Protein AF-0000000074475447 (afdb_homodimer)

Solvent-accessible surface area (backbone atoms only — not comparable to full-atom values): 15808 Å² total; per-residue (Å²): 130,75,86,68,72,82,69,72,87,45,69,67,51,41,54,72,65,36,56,71,69,33,35,41,22,28,74,65,66,47,76,70,66,70,60,67,39,76,49,39,77,58,80,62,66,28,37,32,20,32,57,87,70,44,45,67,33,37,45,43,86,34,48,52,89,74,83,46,32,41,26,24,24,40,51,63,36,88,82,27,62,37,76,44,86,33,59,65,94,63,35,88,44,38,34,28,22,35,55,82,77,58,31,34,36,39,36,51,42,85,77,29,51,83,92,68,28,23,28,37,39,29,38,38,68,38,41,38,81,36,52,65,91,54,71,81,70,80,78,78,126,128,78,82,71,70,82,68,72,86,45,70,67,51,41,53,72,66,37,56,71,68,34,34,40,22,28,75,64,66,47,76,69,66,70,61,67,38,73,50,40,79,58,80,63,66,28,38,30,20,32,57,87,70,44,45,67,33,37,44,45,87,36,47,52,87,74,81,45,32,41,26,24,24,39,50,62,37,89,81,28,63,38,76,44,84,33,60,64,93,63,34,87,43,39,33,28,20,36,54,83,79,59,30,34,36,38,37,50,42,84,78,29,51,83,93,67,28,23,28,38,39,29,39,40,68,37,43,39,79,36,53,65,93,54,74,81,72,80,78,76,125

Nearest PDB structures (foldseek):
  3e0o-assembly2_A  TM=9.530E-01  e=1.078E-14  Bacillus subtilis
  7e43-assembly1_B  TM=9.280E-01  e=9.568E-15  Helicobacter pylori 26695
  3hch-assembly2_B  TM=9.466E-01  e=2.961E-14  Neisseria meningitidis serogroup A
  7e43-assembly2_A  TM=9.173E-01  e=1.953E-14  Helicobacter pylori 26695
  2kzn-assembly1_A  TM=7.208E-01  e=1.151E-10  Bacillus subtilis

Radius of gyration: 22.68 Å; Cα contacts (8 Å, |Δi|>4): 616; chains: 2; bounding box: 36×67×45 Å

InterPro domains:
  IPR002579 Peptide methionine sulphoxide reductase MrsB domain [PF01641] (18-131)
  IPR002579 Peptide methionine sulphoxide reductase MrsB domain [PS51790] (11-132)
  IPR002579 Peptide methionine sulphoxide reductase MrsB domain [TIGR00357] (10-133)
  IPR011057 Mss4-like superfamily [SSF51316] (9-134)
  IPR028427 Peptide methionine sulfoxide reductase MsrB [PTHR10173] (10-134)

Sequence (282 aa):
MEPATDLPRTDDEWQKLLKPEQFRVLRQHGTERAGTSPLDKNYQPGSYYCAGCSTLLFSSDTKFNSGSGWPSFYAPVPGAVGSTQDNSYGMRRVEVHCNTCGGHLGHVFPDGPRPTGERYCINGVALIFVPQGEPAPVITQMEPATDLPRTDDEWQKLLKPEQFRVLRQHGTERAGTSPLDKNYQPGSYYCAGCSTLLFSSDTKFNSGSGWPSFYAPVPGAVGSTQDNSYGMRRVEVHCNTCGGHLGHVFPDGPRPTGERYCINGVALIFVPQGEPAPVITQ

Structure (mmCIF, N/CA/C/O backbone):
data_AF-0000000074475447-model_v1
#
loop_
_entity.id
_entity.type
_entity.pdbx_description
1 polymer 'peptide-methionine (R)-S-oxide reductase'
#
loop_
_atom_site.group_PDB
_atom_site.id
_atom_site.type_symbol
_atom_site.label_atom_id
_atom_site.label_alt_id
_atom_site.label_comp_id
_atom_site.label_asym_id
_atom_site.label_entity_id
_atom_site.label_seq_id
_atom_site.pdbx_PDB_ins_code
_atom_site.Cartn_x
_atom_site.Cartn_y
_atom_site.Cartn_z
_atom_site.occupancy
_atom_site.B_iso_or_equiv
_atom_site.auth_seq_id
_atom_site.auth_comp_id
_atom_site.auth_asym_id
_atom_site.auth_atom_id
_atom_site.pdbx_PDB_model_num
ATOM 1 N N . MET A 1 1 ? 11.836 -34.344 -8.219 1 28.98 1 MET A N 1
ATOM 2 C CA . MET A 1 1 ? 11.867 -33.562 -9.438 1 28.98 1 MET A CA 1
ATOM 3 C C . MET A 1 1 ? 13.055 -32.594 -9.438 1 28.98 1 MET A C 1
ATOM 5 O O . MET A 1 1 ? 13.328 -31.938 -8.43 1 28.98 1 MET A O 1
ATOM 9 N N . GLU A 1 2 ? 14.148 -32.844 -10.109 1 37.66 2 GLU A N 1
ATOM 10 C CA . GLU A 1 2 ? 15.453 -32.188 -10.117 1 37.66 2 GLU A CA 1
ATOM 11 C C . GLU A 1 2 ? 15.312 -30.672 -10.219 1 37.66 2 GLU A C 1
ATOM 13 O O . GLU A 1 2 ? 14.555 -30.172 -11.047 1 37.66 2 GLU A O 1
ATOM 18 N N . PRO A 1 3 ? 15.156 -29.953 -9.25 1 43.84 3 PRO A N 1
ATOM 19 C CA . PRO A 1 3 ? 15.07 -28.5 -9.383 1 43.84 3 PRO A CA 1
ATOM 20 C C . PRO A 1 3 ? 15.992 -27.953 -10.477 1 43.84 3 PRO A C 1
ATOM 22 O O . PRO A 1 3 ? 17.188 -27.719 -10.227 1 43.84 3 PRO A O 1
ATOM 25 N N . ALA A 1 4 ? 16.016 -28.656 -11.664 1 46.16 4 ALA A N 1
ATOM 26 C CA . ALA A 1 4 ? 17.25 -28.766 -12.438 1 46.16 4 A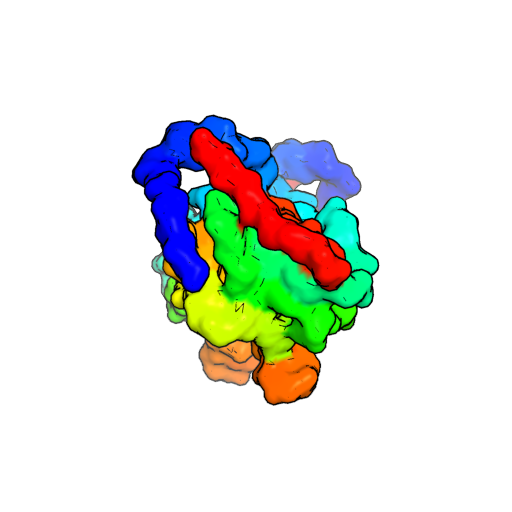LA A CA 1
ATOM 27 C C . ALA A 1 4 ? 17.859 -27.406 -12.727 1 46.16 4 ALA A C 1
ATOM 29 O O . ALA A 1 4 ? 19.031 -27.297 -13.109 1 46.16 4 ALA A O 1
ATOM 30 N N . THR A 1 5 ? 17.016 -26.438 -13.328 1 58.72 5 THR A N 1
ATOM 31 C CA . THR A 1 5 ? 17.562 -25.469 -14.266 1 58.72 5 THR A CA 1
ATOM 32 C C . THR A 1 5 ? 18.312 -24.359 -13.531 1 58.72 5 THR A C 1
ATOM 34 O O . THR A 1 5 ? 17.922 -23.969 -12.438 1 58.72 5 THR A O 1
ATOM 37 N N . ASP A 1 6 ? 19.578 -24.219 -13.906 1 81.56 6 ASP A N 1
ATOM 38 C CA . ASP A 1 6 ? 20.453 -23.109 -13.5 1 81.56 6 ASP A CA 1
ATOM 39 C C . ASP A 1 6 ? 19.719 -21.781 -13.578 1 81.56 6 ASP A C 1
ATOM 41 O O . ASP A 1 6 ? 19.297 -21.359 -14.656 1 81.56 6 ASP A O 1
ATOM 45 N N . LEU A 1 7 ? 19.328 -21.281 -12.453 1 90.31 7 LEU A N 1
ATOM 46 C CA . LEU A 1 7 ? 18.641 -20 -12.375 1 90.31 7 LEU A CA 1
ATOM 47 C C . LEU A 1 7 ? 19.562 -18.875 -12.844 1 90.31 7 LEU A C 1
ATOM 49 O O . LEU A 1 7 ? 20.781 -18.922 -12.617 1 90.31 7 LEU A O 1
ATOM 53 N N . PRO A 1 8 ? 18.938 -17.938 -13.648 1 92.62 8 PRO A N 1
ATOM 54 C CA . PRO A 1 8 ? 19.75 -16.75 -13.953 1 92.62 8 PRO A CA 1
ATOM 55 C C . PRO A 1 8 ? 20.422 -16.156 -12.719 1 92.62 8 PRO A C 1
ATOM 57 O O . PRO A 1 8 ? 19.891 -16.281 -11.609 1 92.62 8 PRO A O 1
ATOM 60 N N . ARG A 1 9 ? 21.516 -15.555 -13.07 1 90.12 9 ARG A N 1
ATOM 61 C CA . ARG A 1 9 ? 22.281 -15.055 -11.938 1 90.12 9 ARG A CA 1
ATOM 62 C C . ARG A 1 9 ? 22.234 -13.531 -11.883 1 90.12 9 ARG A C 1
ATOM 64 O O . ARG A 1 9 ? 22.531 -12.93 -10.852 1 90.12 9 ARG A O 1
ATOM 71 N N . THR A 1 10 ? 21.906 -12.945 -13.023 1 94.62 10 THR A N 1
ATOM 72 C CA . THR A 1 10 ? 21.922 -11.492 -13.094 1 94.62 10 THR A CA 1
ATOM 73 C C . THR A 1 10 ? 20.578 -10.961 -13.562 1 94.62 10 THR A C 1
ATOM 75 O O . THR A 1 10 ? 19.797 -11.688 -14.18 1 94.62 10 THR A O 1
ATOM 78 N N . ASP A 1 11 ? 20.359 -9.688 -13.242 1 95.12 11 ASP A N 1
ATOM 79 C CA . ASP A 1 11 ? 19.141 -9.055 -13.711 1 95.12 11 ASP A CA 1
ATOM 80 C C . ASP A 1 11 ? 19.078 -9.039 -15.234 1 95.12 11 ASP A C 1
ATOM 82 O O . ASP A 1 11 ? 17.984 -9.172 -15.82 1 95.12 11 ASP A O 1
ATOM 86 N N . ASP A 1 12 ? 20.172 -8.867 -15.805 1 95.44 12 ASP A N 1
ATOM 87 C CA . ASP A 1 12 ? 20.219 -8.891 -17.266 1 95.44 12 ASP A CA 1
ATOM 88 C C . ASP A 1 12 ? 19.734 -10.234 -17.797 1 95.44 12 ASP A C 1
ATOM 90 O O . ASP A 1 12 ? 18.984 -10.289 -18.781 1 95.44 12 ASP A O 1
ATOM 94 N N . GLU A 1 13 ? 20.172 -11.289 -17.234 1 95.56 13 GLU A N 1
ATOM 95 C CA . GLU A 1 13 ? 19.734 -12.617 -17.641 1 95.56 13 GLU A CA 1
ATOM 96 C C . GLU A 1 13 ? 18.234 -12.805 -17.422 1 95.56 13 GLU A C 1
ATOM 98 O O . GLU A 1 13 ? 17.531 -13.359 -18.281 1 95.56 13 GLU A O 1
ATOM 103 N N . TRP A 1 14 ? 17.766 -12.25 -16.328 1 96.75 14 TRP A N 1
ATOM 104 C CA . TRP A 1 14 ? 16.344 -12.328 -16.031 1 96.75 14 TRP A CA 1
ATOM 105 C C . TRP A 1 14 ? 15.531 -11.531 -17.062 1 96.75 14 TRP A C 1
ATOM 107 O O . TRP A 1 14 ? 14.469 -11.969 -17.5 1 96.75 14 TRP A O 1
ATOM 117 N N . GLN A 1 15 ? 16.031 -10.414 -17.406 1 96.12 15 GLN A N 1
ATOM 118 C CA . GLN A 1 15 ? 15.344 -9.555 -18.359 1 96.12 15 GLN A CA 1
ATOM 119 C C . GLN A 1 15 ? 15.227 -10.234 -19.719 1 96.12 15 GLN A C 1
ATOM 121 O O . GLN A 1 15 ? 14.25 -10.008 -20.453 1 96.12 15 GLN A O 1
ATOM 126 N N . LYS A 1 16 ? 16.25 -11.086 -20.062 1 94.19 16 LYS A N 1
ATOM 127 C CA . LYS A 1 16 ? 16.234 -11.805 -21.328 1 94.19 16 LYS A CA 1
ATOM 128 C C . LYS A 1 16 ? 15.234 -12.961 -21.281 1 94.19 16 LYS A C 1
ATOM 130 O O . LYS A 1 16 ? 14.641 -13.32 -22.312 1 94.19 16 LYS A O 1
ATOM 135 N N . LEU A 1 17 ? 15.031 -13.438 -20.156 1 94 17 LEU A N 1
ATOM 136 C CA . LEU A 1 17 ? 14.211 -14.633 -19.984 1 94 17 LEU A CA 1
ATOM 137 C C . LEU A 1 17 ? 12.742 -14.266 -19.812 1 94 17 LEU A C 1
ATOM 139 O O . LEU A 1 17 ? 11.867 -14.93 -20.375 1 94 17 LEU A O 1
ATOM 143 N N . LEU A 1 18 ? 12.453 -13.18 -19.156 1 96.88 18 LEU A N 1
ATOM 144 C CA . LEU A 1 18 ? 11.094 -12.836 -18.734 1 96.88 18 LEU A CA 1
ATOM 145 C C . LEU A 1 18 ? 10.492 -11.797 -19.656 1 96.88 18 LEU A C 1
ATOM 147 O O . LEU A 1 18 ? 11.203 -10.961 -20.219 1 96.88 18 LEU A O 1
ATOM 151 N N . LYS A 1 19 ? 9.164 -11.867 -19.828 1 96.19 19 LYS A N 1
ATOM 152 C CA . LYS A 1 19 ? 8.477 -10.727 -20.422 1 96.19 19 LYS A CA 1
ATOM 153 C C . LYS A 1 19 ? 8.648 -9.469 -19.578 1 96.19 19 LYS A C 1
ATOM 155 O O . LYS A 1 19 ? 8.875 -9.562 -18.359 1 96.19 19 LYS A O 1
ATOM 160 N N . PRO A 1 20 ? 8.484 -8.273 -20.109 1 97.25 20 PRO A N 1
ATOM 161 C CA . PRO A 1 20 ? 8.719 -7.031 -19.359 1 97.25 20 PRO A CA 1
ATOM 162 C C . PRO A 1 20 ? 7.875 -6.934 -18.094 1 97.25 20 PRO A C 1
ATOM 164 O O . PRO A 1 20 ? 8.391 -6.586 -17.031 1 97.25 20 PRO A O 1
ATOM 167 N N . GLU A 1 21 ? 6.621 -7.277 -18.141 1 97.56 21 GLU A N 1
ATOM 168 C CA . GLU A 1 21 ? 5.758 -7.184 -16.969 1 97.56 21 GLU A CA 1
ATOM 169 C C . GLU A 1 21 ? 6.121 -8.234 -15.922 1 97.56 21 GLU A C 1
ATOM 171 O O . GLU A 1 21 ? 6.035 -7.984 -14.719 1 97.56 21 GLU A O 1
ATOM 176 N N . GLN A 1 22 ? 6.508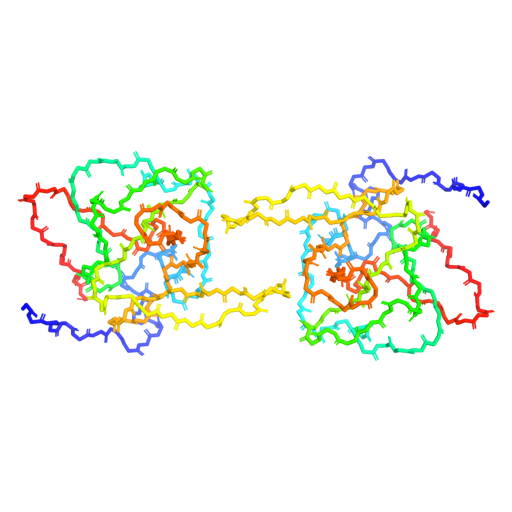 -9.328 -16.406 1 98.06 22 GLN A N 1
ATOM 177 C CA . GLN A 1 22 ? 6.988 -10.359 -15.492 1 98.06 22 GLN A CA 1
ATOM 178 C C . GLN A 1 22 ? 8.242 -9.891 -14.758 1 98.06 22 GLN A C 1
ATOM 180 O O . GLN A 1 22 ? 8.359 -10.086 -13.547 1 98.06 22 GLN A O 1
ATOM 185 N N . PHE A 1 23 ? 9.164 -9.305 -15.547 1 98.5 23 PHE A N 1
ATOM 186 C CA . PHE A 1 23 ? 10.391 -8.812 -14.938 1 98.5 23 PHE A CA 1
ATOM 187 C C . PHE A 1 23 ? 10.078 -7.746 -13.891 1 98.5 23 PHE A C 1
ATOM 189 O O . PHE A 1 23 ? 10.617 -7.785 -12.781 1 98.5 23 PHE A O 1
ATOM 196 N N . ARG A 1 24 ? 9.195 -6.844 -14.172 1 98.38 24 ARG A N 1
ATOM 197 C CA . ARG A 1 24 ? 8.805 -5.785 -13.25 1 98.38 24 ARG A CA 1
ATOM 198 C C . ARG A 1 24 ? 8.25 -6.363 -11.953 1 98.38 24 ARG A C 1
ATOM 200 O O . ARG A 1 24 ? 8.578 -5.891 -10.859 1 98.38 24 ARG A O 1
ATOM 207 N N . VAL A 1 25 ? 7.477 -7.375 -12.047 1 98.44 25 VAL A N 1
ATOM 208 C CA . VAL A 1 25 ? 6.832 -7.945 -10.867 1 98.44 25 VAL A CA 1
ATOM 209 C C . VAL A 1 25 ? 7.805 -8.875 -10.141 1 98.44 25 VAL A C 1
ATOM 211 O O . VAL A 1 25 ? 8.133 -8.648 -8.977 1 98.44 25 VAL A O 1
ATOM 214 N N . LEU A 1 26 ? 8.383 -9.828 -10.797 1 98.62 26 LEU A N 1
ATOM 215 C CA . LEU A 1 26 ? 9.148 -10.898 -10.172 1 98.62 26 LEU A CA 1
ATOM 216 C C . LEU A 1 26 ? 10.477 -10.367 -9.641 1 98.62 26 LEU A C 1
ATOM 218 O O . LEU A 1 26 ? 10.969 -10.836 -8.609 1 98.62 26 LEU A O 1
ATOM 222 N N . ARG A 1 27 ? 11.062 -9.367 -10.344 1 98.38 27 ARG A N 1
ATOM 223 C CA . ARG A 1 27 ? 12.438 -9.008 -10.016 1 98.38 27 ARG A CA 1
ATOM 224 C C . ARG A 1 27 ? 12.508 -7.598 -9.438 1 98.38 27 ARG A C 1
ATOM 226 O O . ARG A 1 27 ? 13.484 -7.246 -8.766 1 98.38 27 ARG A O 1
ATOM 233 N N . GLN A 1 28 ? 11.438 -6.789 -9.695 1 97.5 28 GLN A N 1
ATOM 234 C CA . GLN A 1 28 ? 11.469 -5.414 -9.203 1 97.5 28 GLN A CA 1
ATOM 235 C C . GLN A 1 28 ? 10.344 -5.16 -8.203 1 97.5 28 GLN A C 1
ATOM 237 O O . GLN A 1 28 ? 10.031 -4.012 -7.891 1 97.5 28 GLN A O 1
ATOM 242 N N . HIS A 1 29 ? 9.68 -6.211 -7.793 1 97.12 29 HIS A N 1
ATOM 243 C CA . HIS A 1 29 ? 8.688 -6.184 -6.723 1 97.12 29 HIS A CA 1
ATOM 244 C C . HIS A 1 29 ? 7.48 -5.332 -7.109 1 97.12 29 HIS A C 1
ATOM 246 O O . HIS A 1 29 ? 6.914 -4.629 -6.27 1 97.12 29 HIS A O 1
ATOM 252 N N . GLY A 1 30 ? 7.148 -5.371 -8.359 1 96.31 30 GLY A N 1
ATOM 253 C CA . GLY A 1 30 ? 5.988 -4.641 -8.844 1 96.31 30 GLY A CA 1
ATOM 254 C C . GLY A 1 30 ? 4.672 -5.309 -8.492 1 96.31 30 GLY A C 1
ATOM 255 O O . GLY A 1 30 ? 4.656 -6.445 -8.008 1 96.31 30 GLY A O 1
ATOM 256 N N . THR A 1 31 ? 3.625 -4.594 -8.656 1 96.44 31 THR A N 1
ATOM 257 C CA . THR A 1 31 ? 2.254 -5.074 -8.547 1 96.44 31 THR A CA 1
ATOM 258 C C . THR A 1 31 ? 1.477 -4.797 -9.828 1 96.44 31 THR A C 1
ATOM 260 O O . THR A 1 31 ? 1.407 -3.652 -10.281 1 96.44 31 THR A O 1
ATOM 263 N N . GLU A 1 32 ? 1.035 -5.902 -10.438 1 96.31 32 GLU A N 1
ATOM 264 C CA . GLU A 1 32 ? 0.212 -5.672 -11.617 1 96.31 32 GLU A CA 1
ATOM 265 C C . GLU A 1 32 ? -1.132 -5.055 -11.242 1 96.31 32 GLU A C 1
ATOM 267 O O . GLU A 1 32 ? -1.588 -5.188 -10.109 1 96.31 32 GLU A O 1
ATOM 272 N N . ARG A 1 33 ? -1.753 -4.328 -12.203 1 93.69 33 ARG A N 1
ATOM 273 C CA . ARG A 1 33 ? -3.031 -3.678 -11.938 1 93.69 33 ARG A CA 1
ATOM 274 C C . ARG A 1 33 ? -4.113 -4.703 -11.617 1 93.69 33 ARG A C 1
ATOM 276 O O . ARG A 1 33 ? -4.215 -5.738 -12.281 1 93.69 33 ARG A O 1
ATOM 283 N N . ALA A 1 34 ? -4.949 -4.309 -10.672 1 95.81 34 ALA A N 1
ATOM 284 C CA . ALA A 1 34 ? -6.031 -5.207 -10.281 1 95.81 34 ALA A CA 1
ATOM 285 C C . ALA A 1 34 ? -6.957 -5.5 -11.461 1 95.81 34 ALA A C 1
ATOM 287 O O . ALA A 1 34 ? -7.285 -4.602 -12.234 1 95.81 34 ALA A O 1
ATOM 288 N N . GLY A 1 35 ? -7.332 -6.777 -11.539 1 96.62 35 GLY A N 1
ATOM 289 C CA . GLY A 1 35 ? -8.359 -7.172 -12.492 1 96.62 35 GLY A CA 1
ATOM 290 C C . GLY A 1 35 ? -7.816 -7.387 -13.898 1 96.62 35 GLY A C 1
ATOM 291 O O . GLY A 1 35 ? -8.57 -7.711 -14.812 1 96.62 35 GLY A O 1
ATOM 292 N N . THR A 1 36 ? -6.492 -7.281 -14.078 1 96.62 36 THR A N 1
ATOM 293 C CA . THR A 1 36 ? -5.965 -7.328 -15.438 1 96.62 36 THR A CA 1
ATOM 294 C C . THR A 1 36 ? -5.535 -8.75 -15.805 1 96.62 36 THR A C 1
ATOM 296 O O . THR A 1 36 ? -5.473 -9.102 -16.984 1 96.62 36 THR A O 1
ATOM 299 N N . SER A 1 37 ? -5.203 -9.531 -14.844 1 97.25 37 SER A N 1
ATOM 300 C CA . SER A 1 37 ? -4.805 -10.898 -15.141 1 97.25 37 SER A CA 1
ATOM 301 C C . SER A 1 37 ? -6.023 -11.781 -15.406 1 97.25 37 SER A C 1
ATOM 303 O O . SER A 1 37 ? -6.973 -11.789 -14.625 1 97.25 37 SER A O 1
ATOM 305 N N . PRO A 1 38 ? -5.961 -12.492 -16.484 1 96.94 38 PRO A N 1
ATOM 306 C CA . PRO A 1 38 ? -7.047 -13.453 -16.703 1 96.94 38 PRO A CA 1
ATOM 307 C C . PRO A 1 38 ? -7.098 -14.539 -15.625 1 96.94 38 PRO A C 1
ATOM 309 O O . PRO A 1 38 ? -8.102 -15.242 -15.5 1 96.94 38 PRO A O 1
ATOM 312 N N . LEU A 1 39 ? -6.059 -14.672 -14.82 1 98.44 39 LEU A N 1
ATOM 313 C CA . LEU A 1 39 ? -6.004 -15.727 -13.812 1 98.44 39 LEU A CA 1
ATOM 314 C C . LEU A 1 39 ? -6.836 -15.359 -12.594 1 98.44 39 LEU A C 1
ATOM 316 O O . LEU A 1 39 ? -7.125 -16.219 -11.758 1 98.44 39 LEU A O 1
ATOM 320 N N . ASP A 1 40 ? -7.176 -14.117 -12.453 1 97.75 40 ASP A N 1
ATOM 321 C CA . ASP A 1 40 ? -8.008 -13.695 -11.336 1 97.75 40 ASP A CA 1
ATOM 322 C C . ASP A 1 40 ? -9.312 -14.492 -11.297 1 97.75 40 ASP A C 1
ATOM 324 O O . ASP A 1 40 ? -9.734 -14.961 -10.234 1 97.75 40 ASP A O 1
ATOM 328 N N . LYS A 1 41 ? -9.836 -14.773 -12.469 1 97.69 41 LYS A N 1
ATOM 329 C CA . LYS A 1 41 ? -11.125 -15.445 -12.523 1 97.69 41 LYS A CA 1
ATOM 330 C C . LYS A 1 41 ? -11 -16.844 -13.133 1 97.69 41 LYS A C 1
ATOM 332 O O . LYS A 1 41 ? -11.961 -17.375 -13.68 1 97.69 41 LYS A O 1
ATOM 337 N N . ASN A 1 42 ? -9.883 -17.375 -13.148 1 98.56 42 ASN A N 1
ATOM 338 C CA . ASN A 1 42 ? -9.68 -18.75 -13.57 1 98.56 42 ASN A CA 1
ATOM 339 C C . ASN A 1 42 ? -9.883 -19.734 -12.422 1 98.56 42 ASN A C 1
ATOM 341 O O . ASN A 1 42 ? -9.094 -19.75 -11.477 1 98.56 42 ASN A O 1
ATOM 345 N N . TYR A 1 43 ? -10.992 -20.594 -12.547 1 98.25 43 TYR A N 1
ATOM 346 C CA . TYR A 1 43 ? -11.258 -21.547 -11.484 1 98.25 43 TYR A CA 1
ATOM 347 C C . TYR A 1 43 ? -11.273 -22.969 -12.023 1 98.25 43 TYR A C 1
ATOM 349 O O . TYR A 1 43 ? -11.844 -23.875 -11.406 1 98.25 43 TYR A O 1
ATOM 357 N N . GLN A 1 44 ? -10.656 -23.125 -13.164 1 98.25 44 GLN A N 1
ATOM 358 C CA . GLN A 1 44 ? -10.461 -24.453 -13.711 1 98.25 44 GLN A CA 1
ATOM 359 C C . GLN A 1 44 ? -9.508 -25.281 -12.836 1 98.25 44 GLN A C 1
ATOM 361 O O . GLN A 1 44 ? -8.555 -24.734 -12.273 1 98.25 44 GLN A O 1
ATOM 366 N N . PRO A 1 45 ? -9.852 -26.594 -12.742 1 98.69 45 PRO A N 1
ATOM 367 C CA . PRO A 1 45 ? -8.883 -27.438 -12.031 1 98.69 45 PRO A CA 1
ATOM 368 C C . PRO A 1 45 ? -7.492 -27.391 -12.648 1 98.69 45 PRO A C 1
ATOM 370 O O . PRO A 1 45 ? -7.355 -27.484 -13.875 1 98.69 45 PRO A O 1
ATOM 373 N N . GLY A 1 46 ? -6.449 -27.188 -11.867 1 98.75 46 GLY A N 1
ATOM 374 C CA . GLY A 1 46 ? -5.086 -27.156 -12.375 1 98.75 46 GLY A CA 1
ATOM 375 C C . GLY A 1 46 ? -4.082 -26.641 -11.352 1 98.75 46 GLY A C 1
ATOM 376 O O . GLY A 1 46 ? -4.316 -26.734 -10.148 1 98.75 46 GLY A O 1
ATOM 377 N N . SER A 1 47 ? -2.891 -26.344 -11.883 1 98.75 47 SER A N 1
ATOM 378 C CA . SER A 1 47 ? -1.758 -25.953 -11.055 1 98.75 47 SER A CA 1
ATOM 379 C C . SER A 1 47 ? -1.188 -24.609 -11.484 1 98.75 47 SER A C 1
ATOM 381 O O . SER A 1 47 ? -1.275 -24.25 -12.656 1 98.75 47 SER A O 1
ATOM 383 N N . TYR A 1 48 ? -0.634 -23.875 -10.547 1 98.88 48 TYR A N 1
ATOM 384 C CA . TYR A 1 48 ? 0.003 -22.578 -10.781 1 98.88 48 TYR A CA 1
ATOM 385 C C . TYR A 1 48 ? 1.5 -22.656 -10.508 1 98.88 48 TYR A C 1
ATOM 387 O O . TYR A 1 48 ? 1.915 -22.938 -9.383 1 98.88 48 TYR A O 1
ATOM 395 N N . TYR A 1 49 ? 2.223 -22.391 -11.516 1 98.62 49 TYR A N 1
ATOM 396 C CA . TYR A 1 49 ? 3.678 -22.469 -11.453 1 98.62 49 TYR A CA 1
ATOM 397 C C . TYR A 1 49 ? 4.301 -21.078 -11.461 1 98.62 49 TYR A C 1
ATOM 399 O O . TYR A 1 49 ? 3.711 -20.125 -11.984 1 98.62 49 TYR A O 1
ATOM 407 N N . CYS A 1 50 ? 5.508 -20.984 -10.875 1 98.38 50 CYS A N 1
ATOM 408 C CA . CYS A 1 50 ? 6.277 -19.75 -10.93 1 98.38 50 CYS A CA 1
ATOM 409 C C . CYS A 1 50 ? 6.676 -19.422 -12.367 1 98.38 50 CYS A C 1
ATOM 411 O O . CYS A 1 50 ? 7.277 -20.25 -13.055 1 98.38 50 CYS A O 1
ATOM 413 N N . ALA A 1 51 ? 6.383 -18.219 -12.758 1 97.81 51 ALA A N 1
ATOM 414 C CA . ALA A 1 51 ? 6.699 -17.828 -14.125 1 97.81 51 ALA A CA 1
ATOM 415 C C . ALA A 1 51 ? 8.203 -17.672 -14.32 1 97.81 51 ALA A C 1
ATOM 417 O O . ALA A 1 51 ? 8.695 -17.703 -15.453 1 97.81 51 ALA A O 1
ATOM 418 N N . GLY A 1 52 ? 8.891 -17.562 -13.211 1 97.19 52 GLY A N 1
ATOM 419 C CA . GLY A 1 52 ? 10.328 -17.375 -13.305 1 97.19 52 GLY A CA 1
ATOM 420 C C . GLY A 1 52 ? 11.094 -18.688 -13.359 1 97.19 52 GLY A C 1
ATOM 421 O O . GLY A 1 52 ? 12.133 -18.766 -14.016 1 97.19 52 GLY A O 1
ATOM 422 N N . CYS A 1 53 ? 10.555 -19.734 -12.68 1 96.19 53 CYS A N 1
ATOM 423 C CA . CYS A 1 53 ? 11.422 -20.906 -12.555 1 96.19 53 CYS A CA 1
ATOM 424 C C . CYS A 1 53 ? 10.617 -22.203 -12.633 1 96.19 53 CYS A C 1
ATOM 426 O O . CYS A 1 53 ? 11.148 -23.281 -12.367 1 96.19 53 CYS A O 1
ATOM 428 N N . SER A 1 54 ? 9.375 -22.172 -12.844 1 96.62 54 SER A N 1
ATOM 429 C CA . SER A 1 54 ? 8.484 -23.297 -13.078 1 96.62 54 SER A CA 1
ATOM 430 C C . SER A 1 54 ? 8.266 -24.109 -11.805 1 96.62 54 SER A C 1
ATOM 432 O O . SER A 1 54 ? 7.848 -25.266 -11.859 1 96.62 54 SER A O 1
ATOM 434 N N . THR A 1 55 ? 8.602 -23.562 -10.688 1 97.31 55 THR A N 1
ATOM 435 C CA . THR A 1 55 ? 8.273 -24.203 -9.422 1 97.31 55 THR A CA 1
ATOM 436 C C . THR A 1 55 ? 6.766 -24.234 -9.195 1 97.31 55 THR A C 1
ATOM 438 O O . THR A 1 55 ? 6.082 -23.234 -9.461 1 97.31 55 THR A O 1
ATOM 441 N N . LEU A 1 56 ? 6.262 -25.391 -8.75 1 98.56 56 LEU A N 1
ATOM 442 C CA . LEU A 1 56 ? 4.859 -25.469 -8.359 1 98.56 56 LEU A CA 1
ATOM 443 C C . LEU A 1 56 ? 4.602 -24.641 -7.102 1 98.56 56 LEU A C 1
ATOM 445 O O . LEU A 1 56 ? 5.203 -24.891 -6.055 1 98.56 56 LEU A O 1
ATOM 449 N N . LEU A 1 57 ? 3.654 -23.656 -7.234 1 98.88 57 LEU A N 1
ATOM 450 C CA . LEU A 1 57 ? 3.461 -22.719 -6.125 1 98.88 57 LEU A CA 1
ATOM 451 C C . LEU A 1 57 ? 2.107 -22.953 -5.461 1 98.88 57 LEU A C 1
ATOM 453 O O . LEU A 1 57 ? 2.006 -22.938 -4.23 1 98.88 57 LEU A O 1
ATOM 457 N N . PHE A 1 58 ? 1.093 -23.062 -6.32 1 98.88 58 PHE A N 1
ATOM 458 C CA . PHE A 1 58 ? -0.276 -23.188 -5.832 1 98.88 58 PHE A CA 1
ATOM 459 C C . PHE A 1 58 ? -1.056 -24.203 -6.648 1 98.88 58 PHE A C 1
ATOM 461 O O . PHE A 1 58 ? -0.649 -24.562 -7.754 1 98.88 58 PHE A O 1
ATOM 468 N N . SER A 1 59 ? -2.133 -24.688 -6.059 1 98.62 59 SER A N 1
ATOM 469 C CA . SER A 1 59 ? -3.111 -25.531 -6.723 1 98.62 59 SER A CA 1
ATOM 470 C C . SER A 1 59 ? -4.477 -24.859 -6.797 1 98.62 59 SER A C 1
ATOM 472 O O . SER A 1 59 ? -4.824 -24.062 -5.926 1 98.62 59 SER A O 1
ATOM 474 N N . SER A 1 60 ? -5.27 -25.234 -7.828 1 98.75 60 SER A N 1
ATOM 475 C CA . SER A 1 60 ? -6.633 -24.734 -7.945 1 98.75 60 SER A CA 1
ATOM 476 C C . SER A 1 60 ? -7.473 -25.109 -6.734 1 98.75 60 SER A C 1
ATOM 478 O O . SER A 1 60 ? -8.492 -24.484 -6.445 1 98.75 60 SER A O 1
ATOM 480 N N . ASP A 1 61 ? -7.023 -26.062 -5.988 1 98.5 61 ASP A N 1
ATOM 481 C CA . ASP A 1 61 ? -7.754 -26.547 -4.824 1 98.5 61 ASP A CA 1
ATOM 482 C C . ASP A 1 61 ? -7.824 -25.484 -3.732 1 98.5 61 ASP A C 1
ATOM 484 O O . ASP A 1 61 ? -8.727 -25.5 -2.896 1 98.5 61 ASP A O 1
ATOM 488 N N . THR A 1 62 ? -6.848 -24.609 -3.707 1 98.81 62 THR A N 1
ATOM 489 C CA . THR A 1 62 ? -6.785 -23.625 -2.625 1 98.81 62 THR A CA 1
ATOM 490 C C . THR A 1 62 ? -7.191 -22.25 -3.121 1 98.81 62 THR A C 1
ATOM 492 O O . THR A 1 62 ? -7.16 -21.266 -2.363 1 98.81 62 THR A O 1
ATOM 495 N N . LYS A 1 63 ? -7.574 -22.125 -4.406 1 98.88 63 LYS A N 1
ATOM 496 C CA . LYS A 1 63 ? -7.941 -20.828 -4.984 1 98.88 63 LYS A CA 1
ATOM 497 C C . LYS A 1 63 ? -9.367 -20.438 -4.602 1 98.88 63 LYS A C 1
ATOM 499 O O . LYS A 1 63 ? -10.25 -21.297 -4.543 1 98.88 63 LYS A O 1
ATOM 504 N N . PHE A 1 64 ? -9.594 -19.203 -4.336 1 98.62 64 PHE A N 1
ATOM 505 C CA . PHE A 1 64 ? -10.93 -18.719 -4.039 1 98.62 64 PHE A CA 1
ATOM 506 C C . PHE A 1 64 ? -11.109 -17.297 -4.562 1 98.62 64 PHE A C 1
ATOM 508 O O . PHE A 1 64 ? -10.133 -16.656 -4.973 1 98.62 64 PHE A O 1
ATOM 515 N N . ASN A 1 65 ? -12.344 -16.859 -4.68 1 97.81 65 ASN A N 1
ATOM 516 C CA . ASN A 1 65 ? -12.664 -15.5 -5.105 1 97.81 65 ASN A CA 1
ATOM 517 C C . ASN A 1 65 ? -12.57 -14.508 -3.943 1 97.81 65 ASN A C 1
ATOM 519 O O . ASN A 1 65 ? -13.461 -14.453 -3.098 1 97.81 65 ASN A O 1
ATOM 523 N N . SER A 1 66 ? -11.492 -13.789 -3.92 1 96.56 66 SER A N 1
ATOM 524 C CA . SER A 1 66 ? -11.289 -12.844 -2.826 1 96.56 66 SER A CA 1
ATOM 525 C C . SER A 1 66 ? -11.93 -11.492 -3.137 1 96.56 66 SER A C 1
ATOM 527 O O . SER A 1 66 ? -12.109 -10.664 -2.244 1 96.56 66 SER A O 1
ATOM 529 N N . GLY A 1 67 ? -12.234 -11.211 -4.406 1 95.12 67 GLY A N 1
ATOM 530 C CA . GLY A 1 67 ? -12.766 -9.914 -4.812 1 95.12 67 GLY A CA 1
ATOM 531 C C . GLY A 1 67 ? -11.695 -8.844 -4.91 1 95.12 67 GLY A C 1
ATOM 532 O O . GLY A 1 67 ? -12 -7.688 -5.219 1 95.12 67 GLY A O 1
ATOM 533 N N . SER A 1 68 ? -10.406 -9.195 -4.77 1 95.31 68 SER A N 1
ATOM 534 C CA . SER A 1 68 ? -9.32 -8.227 -4.73 1 95.31 68 SER A CA 1
ATOM 535 C C . SER A 1 68 ? -8.914 -7.793 -6.137 1 95.31 68 SER A C 1
ATOM 537 O O . SER A 1 68 ? -8.336 -6.719 -6.32 1 95.31 68 SER A O 1
ATOM 539 N N . GLY A 1 69 ? -9.211 -8.625 -7.09 1 96.88 69 GLY A N 1
ATOM 540 C CA . GLY A 1 69 ? -8.75 -8.344 -8.445 1 96.88 69 GLY A CA 1
ATOM 541 C C . GLY A 1 69 ? -7.48 -9.086 -8.812 1 96.88 69 GLY A C 1
ATOM 542 O O . GLY A 1 69 ? -7.008 -8.992 -9.945 1 96.88 69 GLY A O 1
ATOM 543 N N . TRP A 1 70 ? -6.922 -9.836 -7.93 1 98.25 70 TRP A N 1
ATOM 544 C CA . TRP A 1 70 ? -5.762 -10.688 -8.148 1 98.25 70 TRP A CA 1
ATOM 545 C C . TRP A 1 70 ? -6.059 -12.125 -7.75 1 98.25 70 TRP A C 1
ATOM 547 O O . TRP A 1 70 ? -6.895 -12.375 -6.875 1 98.25 70 TRP A O 1
ATOM 557 N N . PRO A 1 71 ? -5.383 -13.133 -8.422 1 98.69 71 PRO A N 1
ATOM 558 C CA . PRO A 1 71 ? -5.547 -14.5 -7.914 1 98.69 71 PRO A CA 1
ATOM 559 C C . PRO A 1 71 ? -5.219 -14.617 -6.426 1 98.69 71 PRO A C 1
ATOM 561 O O . PRO A 1 71 ? -4.219 -14.062 -5.965 1 98.69 71 PRO A O 1
ATOM 564 N N . SER A 1 72 ? -6.137 -15.344 -5.77 1 98.75 72 SER A N 1
ATOM 565 C CA . SER A 1 72 ? -5.977 -15.5 -4.328 1 98.75 72 SER A CA 1
ATOM 566 C C . SER A 1 72 ? -6.098 -16.953 -3.91 1 98.75 72 SER A C 1
ATOM 568 O O . SER A 1 72 ? -6.926 -17.703 -4.449 1 98.75 72 SER A O 1
ATOM 570 N N . PHE A 1 73 ? -5.23 -17.344 -3.059 1 98.94 73 PHE A N 1
ATOM 571 C CA . PHE A 1 73 ? -5.176 -18.703 -2.531 1 98.94 73 PHE A CA 1
ATOM 572 C C . PHE A 1 73 ? -5.152 -18.688 -1.007 1 98.94 73 PHE A C 1
ATOM 574 O O . PHE A 1 73 ? -4.594 -17.781 -0.396 1 98.94 73 PHE A O 1
ATOM 581 N N . TYR A 1 74 ? -5.727 -19.734 -0.369 1 98.88 74 TYR A N 1
ATOM 582 C CA . TYR A 1 74 ? -5.68 -19.719 1.089 1 98.88 74 TYR A CA 1
ATOM 583 C C . TYR A 1 74 ? -4.469 -20.5 1.597 1 98.88 74 TYR A C 1
ATOM 585 O O . TYR A 1 74 ? -4.16 -20.469 2.791 1 98.88 74 TYR A O 1
ATOM 593 N N . ALA A 1 75 ? -3.715 -21.172 0.643 1 98.81 75 ALA A N 1
ATOM 594 C CA . ALA A 1 75 ? -2.494 -21.875 1.024 1 98.81 75 ALA A CA 1
ATOM 595 C C . ALA A 1 75 ? -1.62 -22.156 -0.194 1 98.81 75 ALA A C 1
ATOM 597 O O . ALA A 1 75 ? -2.127 -22.516 -1.261 1 98.81 75 ALA A O 1
ATOM 598 N N . PRO A 1 76 ? -0.326 -22.031 -0.02 1 98.88 76 PRO A N 1
ATOM 599 C CA . PRO A 1 76 ? 0.582 -22.5 -1.069 1 98.88 76 PRO A CA 1
ATOM 600 C C . PRO A 1 76 ? 0.92 -23.984 -0.939 1 98.88 76 PRO A C 1
ATOM 602 O O . PRO A 1 76 ? 0.533 -24.625 0.041 1 98.88 76 PRO A O 1
ATOM 605 N N . VAL A 1 77 ? 1.557 -24.469 -2.006 1 98.69 77 VAL A N 1
ATOM 606 C CA . VAL A 1 77 ? 2.23 -25.75 -1.854 1 98.69 77 VAL A CA 1
ATOM 607 C C . VAL A 1 77 ? 3.258 -25.672 -0.728 1 98.69 77 VAL A C 1
ATOM 609 O O . VAL A 1 77 ? 4.031 -24.703 -0.657 1 98.69 77 VAL A O 1
ATOM 612 N N . PRO A 1 78 ? 3.193 -26.672 0.21 1 98.31 78 PRO A N 1
ATOM 613 C CA . PRO A 1 78 ? 4.125 -26.609 1.339 1 98.31 78 PRO A CA 1
ATOM 614 C C . PRO A 1 78 ? 5.574 -26.422 0.898 1 98.31 78 PRO A C 1
ATOM 616 O O . PRO A 1 78 ? 6.059 -27.156 0.028 1 98.31 78 PRO A O 1
ATOM 619 N N . GLY A 1 79 ? 6.176 -25.391 1.418 1 98.25 79 GLY A N 1
ATOM 620 C CA . GLY A 1 79 ? 7.594 -25.156 1.196 1 98.25 79 GLY A CA 1
ATOM 621 C C . GLY A 1 79 ? 7.875 -24.359 -0.058 1 98.25 79 GLY A C 1
ATOM 622 O O . GLY A 1 79 ? 9.016 -23.969 -0.31 1 98.25 79 GLY A O 1
ATOM 623 N N . ALA A 1 80 ? 6.938 -23.969 -0.846 1 98.69 80 ALA A N 1
ATOM 624 C CA . ALA A 1 80 ? 7.145 -23.375 -2.17 1 98.69 80 ALA A CA 1
ATOM 625 C C . ALA A 1 80 ? 7.242 -21.859 -2.09 1 98.69 80 ALA A C 1
ATOM 627 O O . ALA A 1 80 ? 7.82 -21.219 -2.975 1 98.69 80 ALA A O 1
ATOM 628 N N . VAL A 1 81 ? 6.633 -21.328 -1.022 1 98.81 81 VAL A N 1
ATOM 629 C CA . VAL A 1 81 ? 6.52 -19.875 -0.92 1 98.81 81 VAL A CA 1
ATOM 630 C C . VAL A 1 81 ? 7.172 -19.391 0.374 1 98.81 81 VAL A C 1
ATOM 632 O O . VAL A 1 81 ? 6.93 -19.953 1.444 1 98.81 81 VAL A O 1
ATOM 635 N N . GLY A 1 82 ? 8.117 -18.438 0.2 1 98.62 82 G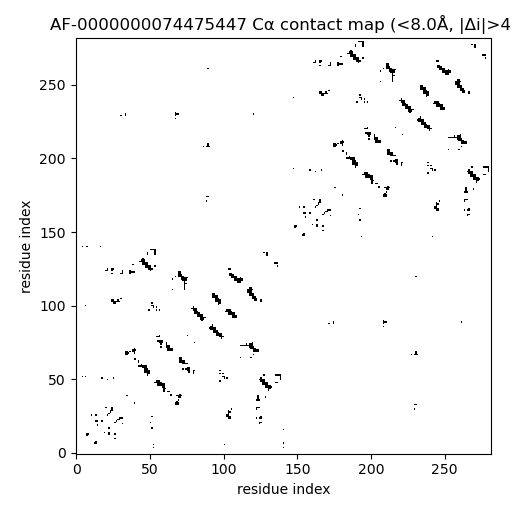LY A N 1
ATOM 636 C CA . GLY A 1 82 ? 8.695 -17.781 1.354 1 98.62 82 GLY A CA 1
ATOM 637 C C . GLY A 1 82 ? 8.07 -16.422 1.637 1 98.62 82 GLY A C 1
ATOM 638 O O . GLY A 1 82 ? 7.281 -15.922 0.838 1 98.62 82 GLY A O 1
ATOM 639 N N . SER A 1 83 ? 8.383 -15.906 2.848 1 98.44 83 SER A N 1
ATOM 640 C CA . SER A 1 83 ? 7.812 -14.625 3.229 1 98.44 83 SER A CA 1
ATOM 641 C C . SER A 1 83 ? 8.875 -13.688 3.795 1 98.44 83 SER A C 1
ATOM 643 O O . SER A 1 83 ? 9.883 -14.141 4.336 1 98.44 83 SER A O 1
ATOM 645 N N . THR A 1 84 ? 8.719 -12.406 3.553 1 97.69 84 THR A N 1
ATOM 646 C CA . THR A 1 84 ? 9.531 -11.328 4.121 1 97.69 84 THR A CA 1
ATOM 647 C C . THR A 1 84 ? 8.641 -10.18 4.598 1 97.69 84 THR A C 1
ATOM 649 O O . THR A 1 84 ? 7.637 -9.867 3.963 1 97.69 84 THR A O 1
ATOM 652 N N . GLN A 1 85 ? 9.047 -9.57 5.73 1 96.25 85 GLN A N 1
ATOM 653 C CA . GLN A 1 85 ? 8.305 -8.398 6.191 1 96.25 85 GLN A CA 1
ATOM 654 C C . GLN A 1 85 ? 8.43 -7.242 5.211 1 96.25 85 GLN A C 1
ATOM 656 O O . GLN A 1 85 ? 9.516 -6.969 4.699 1 96.25 85 GLN A O 1
ATOM 661 N N . ASP A 1 86 ? 7.336 -6.645 4.879 1 94.5 86 ASP A N 1
ATOM 662 C CA . ASP A 1 86 ? 7.242 -5.461 4.031 1 94.5 86 ASP A CA 1
ATOM 663 C C . ASP A 1 86 ? 6.672 -4.273 4.801 1 94.5 86 ASP A C 1
ATOM 665 O O . ASP A 1 86 ? 5.473 -4.23 5.082 1 94.5 86 ASP A O 1
ATOM 669 N N . ASN A 1 87 ? 7.492 -3.287 5.039 1 89.19 87 ASN A N 1
ATOM 670 C CA . ASN A 1 87 ? 7.051 -2.133 5.816 1 89.19 87 ASN A CA 1
ATOM 671 C C . ASN A 1 87 ? 6.844 -0.907 4.934 1 89.19 87 ASN A C 1
ATOM 673 O O . ASN A 1 87 ? 6.871 0.225 5.422 1 89.19 87 ASN A O 1
ATOM 677 N N . SER A 1 88 ? 6.637 -1.26 3.725 1 86.19 88 SER A N 1
ATOM 678 C CA . SER A 1 88 ? 6.449 -0.152 2.793 1 86.19 88 SER A CA 1
ATOM 679 C C . SER A 1 88 ? 5.129 0.563 3.043 1 86.19 88 SER A C 1
ATOM 681 O O . SER A 1 88 ? 4.184 -0.032 3.566 1 86.19 88 SER A O 1
ATOM 683 N N . TYR A 1 89 ? 5.02 1.881 2.832 1 84.38 89 TYR A N 1
ATOM 684 C CA . TYR A 1 89 ? 3.82 2.709 2.84 1 84.38 89 TYR A CA 1
ATOM 685 C C . TYR A 1 89 ? 3.268 2.857 4.25 1 84.38 89 TYR A C 1
ATOM 687 O O . TYR A 1 89 ? 2.057 2.988 4.441 1 84.38 89 TYR A O 1
ATOM 695 N N . GLY A 1 90 ? 4.281 2.711 5.25 1 85.5 90 GLY A N 1
ATOM 696 C CA . GLY A 1 90 ? 3.889 2.891 6.641 1 85.5 90 GLY A CA 1
ATOM 697 C C . GLY A 1 90 ? 3.016 1.767 7.164 1 85.5 90 GLY A C 1
ATOM 698 O O . GLY A 1 90 ? 2.328 1.927 8.172 1 85.5 90 GLY A O 1
ATOM 699 N N . MET A 1 91 ? 3.02 0.72 6.449 1 88.06 91 MET A N 1
ATOM 700 C CA . MET A 1 91 ? 2.25 -0.461 6.832 1 88.06 91 MET A CA 1
ATOM 701 C C . MET A 1 91 ? 3.176 -1.627 7.168 1 88.06 91 MET A C 1
ATOM 703 O O . MET A 1 91 ? 4.348 -1.623 6.793 1 88.06 91 MET A O 1
ATOM 707 N N . ARG A 1 92 ? 2.574 -2.434 7.961 1 87.81 92 ARG A N 1
ATOM 708 C CA . ARG A 1 92 ? 3.234 -3.717 8.18 1 87.81 92 ARG A CA 1
ATOM 709 C C . ARG A 1 92 ? 2.559 -4.824 7.379 1 87.81 92 ARG A C 1
ATOM 711 O O . ARG A 1 92 ? 1.461 -5.266 7.727 1 87.81 92 ARG A O 1
ATOM 718 N N . ARG A 1 93 ? 3.213 -5.176 6.301 1 93.62 93 ARG A N 1
ATOM 719 C CA . ARG A 1 93 ? 2.686 -6.23 5.438 1 93.62 93 ARG A CA 1
ATOM 720 C C . ARG A 1 93 ? 3.68 -7.379 5.309 1 93.62 93 ARG A C 1
ATOM 722 O O . ARG A 1 93 ? 4.809 -7.293 5.801 1 93.62 93 ARG A O 1
ATOM 729 N N . VAL A 1 94 ? 3.17 -8.492 4.789 1 97 94 VAL A N 1
ATOM 730 C CA . VAL A 1 94 ? 4.031 -9.648 4.566 1 97 94 VAL A CA 1
ATOM 731 C C . VAL A 1 94 ? 4.102 -9.961 3.072 1 97 94 VAL A C 1
ATOM 733 O O . VAL A 1 94 ? 3.102 -10.359 2.467 1 97 94 VAL A O 1
ATOM 736 N N . GLU A 1 95 ? 5.285 -9.758 2.496 1 98.19 95 GLU A N 1
ATOM 737 C CA . GLU A 1 95 ? 5.551 -10.109 1.103 1 98.19 95 GLU A CA 1
ATOM 738 C C . GLU A 1 95 ? 5.867 -11.594 0.956 1 98.19 95 GLU A C 1
ATOM 740 O O . GLU A 1 95 ? 6.574 -12.172 1.788 1 98.19 95 GLU A O 1
ATOM 745 N N . VAL A 1 96 ? 5.336 -12.156 -0.142 1 98.81 96 VAL A N 1
ATOM 746 C CA . VAL A 1 96 ? 5.652 -13.562 -0.379 1 98.81 96 VAL A CA 1
ATOM 747 C C . VAL A 1 96 ? 6.402 -13.703 -1.701 1 98.81 96 VAL A C 1
ATOM 749 O O . VAL A 1 96 ? 6.184 -12.93 -2.633 1 98.81 96 VAL A O 1
ATOM 752 N N . HIS A 1 97 ? 7.348 -14.664 -1.768 1 98.88 97 HIS A N 1
ATOM 753 C CA . HIS A 1 97 ? 8.195 -14.898 -2.93 1 98.88 97 HIS A CA 1
ATOM 754 C C . HIS A 1 97 ? 8.375 -16.391 -3.188 1 98.88 97 HIS A C 1
ATOM 756 O O . HIS A 1 97 ? 8.156 -17.219 -2.293 1 98.88 97 HIS A O 1
ATOM 762 N N . CYS A 1 98 ? 8.672 -16.734 -4.398 1 98.69 98 CYS A N 1
ATOM 763 C CA . CYS A 1 98 ? 9.047 -18.094 -4.723 1 98.69 98 CYS A CA 1
ATOM 764 C C . CYS A 1 98 ? 10.297 -18.516 -3.953 1 98.69 98 CYS A C 1
ATOM 766 O O . CYS A 1 98 ? 11.328 -17.844 -4.02 1 98.69 98 CYS A O 1
ATOM 768 N N . ASN A 1 99 ? 10.227 -19.594 -3.334 1 98.38 99 ASN A N 1
ATOM 769 C CA . ASN A 1 99 ? 11.344 -20.031 -2.504 1 98.38 99 ASN A CA 1
ATOM 770 C C . ASN A 1 99 ? 12.516 -20.531 -3.352 1 98.38 99 ASN A C 1
ATOM 772 O O . ASN A 1 99 ? 13.633 -20.641 -2.857 1 98.38 99 ASN A O 1
ATOM 776 N N . THR A 1 100 ? 12.227 -20.781 -4.52 1 97.12 100 THR A N 1
ATOM 777 C CA . THR A 1 100 ? 13.266 -21.328 -5.387 1 97.12 100 THR A CA 1
ATOM 778 C C . THR A 1 100 ? 14.047 -20.219 -6.059 1 97.12 100 THR A C 1
ATOM 780 O O . THR A 1 100 ? 15.266 -20.125 -5.91 1 97.12 100 THR A O 1
ATOM 783 N N . CYS A 1 101 ? 13.383 -19.312 -6.637 1 97 101 CYS A N 1
ATOM 784 C CA . CYS A 1 101 ? 14.125 -18.328 -7.418 1 97 101 CYS A CA 1
ATOM 785 C C . CYS A 1 101 ? 14.117 -16.969 -6.73 1 97 101 CYS A C 1
ATOM 787 O O . CYS A 1 101 ? 14.781 -16.031 -7.184 1 97 101 CYS A O 1
ATOM 789 N N . GLY A 1 102 ? 13.305 -16.844 -5.688 1 97.94 102 GLY A N 1
ATOM 790 C CA . GLY A 1 102 ? 13.258 -15.594 -4.949 1 97.94 102 GLY A CA 1
ATOM 791 C C . GLY A 1 102 ? 12.352 -14.562 -5.594 1 97.94 102 GLY A C 1
ATOM 792 O O . GLY A 1 102 ? 12.281 -13.414 -5.133 1 97.94 102 GLY A O 1
ATOM 793 N N . GLY A 1 103 ? 11.688 -14.945 -6.637 1 98.44 103 GLY A N 1
ATOM 794 C CA . GLY A 1 103 ? 10.836 -13.992 -7.332 1 98.44 103 GLY A CA 1
ATOM 795 C C . GLY A 1 103 ? 9.648 -13.547 -6.508 1 98.44 103 GLY A C 1
ATOM 796 O O . GLY A 1 103 ? 8.977 -14.367 -5.879 1 98.44 103 GLY A O 1
ATOM 797 N N . HIS A 1 104 ? 9.406 -12.203 -6.531 1 98.75 104 HIS A N 1
ATOM 798 C CA . HIS A 1 104 ? 8.242 -11.625 -5.863 1 98.75 104 HIS A CA 1
ATOM 799 C C . HIS A 1 104 ? 6.945 -12.164 -6.445 1 98.75 104 HIS A C 1
ATOM 801 O O . HIS A 1 104 ? 6.789 -12.234 -7.668 1 98.75 104 HIS A O 1
ATOM 807 N N . LEU A 1 105 ? 6.027 -12.539 -5.559 1 98.88 105 LEU A N 1
ATOM 808 C CA . LEU A 1 105 ? 4.746 -13.07 -6.008 1 98.88 105 LEU A CA 1
ATOM 809 C C . LEU A 1 105 ? 3.605 -12.125 -5.652 1 98.88 105 LEU A C 1
ATOM 811 O O . LEU A 1 105 ? 2.703 -11.898 -6.461 1 98.88 105 LEU A O 1
ATOM 815 N N . GLY A 1 106 ? 3.617 -11.648 -4.504 1 98.56 106 GLY A N 1
ATOM 816 C CA . GLY A 1 106 ? 2.549 -10.828 -3.945 1 98.56 106 GLY A CA 1
ATOM 817 C C . GLY A 1 106 ? 2.637 -10.688 -2.438 1 98.56 106 GLY A C 1
ATOM 818 O O . GLY A 1 106 ? 3.727 -10.508 -1.889 1 98.56 106 GLY A O 1
ATOM 819 N N . HIS A 1 107 ? 1.486 -10.68 -1.837 1 98.44 107 HIS A N 1
ATOM 820 C CA . HIS A 1 107 ? 1.421 -10.523 -0.388 1 98.44 107 HIS A CA 1
ATOM 821 C C . HIS A 1 107 ? 0.406 -11.484 0.224 1 98.44 107 HIS A C 1
ATOM 823 O O . HIS A 1 107 ? -0.459 -12.016 -0.48 1 98.44 107 HIS A O 1
ATOM 829 N N . VAL A 1 108 ? 0.626 -11.758 1.514 1 98.56 108 VAL A N 1
ATOM 830 C CA . VAL A 1 108 ? -0.321 -12.594 2.246 1 98.56 108 VAL A CA 1
ATOM 831 C C . VAL A 1 108 ? -0.969 -11.781 3.363 1 98.56 108 VAL A C 1
ATOM 833 O O . VAL A 1 108 ? -0.304 -10.977 4.02 1 98.56 108 VAL A O 1
ATOM 836 N N . PHE A 1 109 ? -2.275 -11.906 3.559 1 95.81 109 PHE A N 1
ATOM 837 C CA . PHE A 1 109 ? -3.086 -11.203 4.543 1 95.81 109 PHE A CA 1
ATOM 838 C C . PHE A 1 109 ? -3.865 -12.188 5.406 1 95.81 109 PHE A C 1
ATOM 840 O O . PHE A 1 109 ? -4.191 -13.289 4.965 1 95.81 109 PHE A O 1
ATOM 847 N N . PRO A 1 110 ? -4.164 -11.742 6.594 1 95.81 110 PRO A N 1
ATOM 848 C CA . PRO A 1 110 ? -4.875 -12.641 7.508 1 95.81 110 PRO A CA 1
ATOM 849 C C . PRO A 1 110 ? -6.391 -12.523 7.383 1 95.81 110 PRO A C 1
ATOM 851 O O . PRO A 1 110 ? -7.102 -12.539 8.391 1 95.81 110 PRO A O 1
ATOM 854 N N . ASP A 1 111 ? -6.879 -12.43 6.156 1 95.31 111 ASP A N 1
ATOM 855 C CA . ASP A 1 111 ? -8.312 -12.219 5.961 1 95.31 111 ASP A CA 1
ATOM 856 C C . ASP A 1 111 ? -8.875 -13.195 4.934 1 95.31 111 ASP A C 1
ATOM 858 O O . ASP A 1 111 ? -9.836 -12.875 4.227 1 95.31 111 ASP A O 1
ATOM 862 N N . GLY A 1 112 ? -8.281 -14.328 4.824 1 97.31 112 GLY A N 1
ATOM 863 C CA . GLY A 1 112 ? -8.773 -15.367 3.934 1 97.31 112 GLY A CA 1
ATOM 864 C C . GLY A 1 112 ? -9.758 -16.312 4.598 1 97.31 112 GLY A C 1
ATOM 865 O O . GLY A 1 112 ? -10.125 -16.109 5.762 1 97.31 112 GLY A O 1
ATOM 866 N N . PRO A 1 113 ? -10.258 -17.203 3.83 1 98.25 113 PRO A N 1
ATOM 867 C CA . PRO A 1 113 ? -11.203 -18.172 4.375 1 98.25 113 PRO A CA 1
ATOM 868 C C . PRO A 1 113 ? -10.516 -19.281 5.172 1 98.25 113 PRO A C 1
ATOM 870 O O . PRO A 1 113 ? -9.281 -19.375 5.172 1 98.25 113 PRO A O 1
ATOM 873 N N . ARG A 1 114 ? -11.469 -19.969 5.922 1 97.06 114 ARG A N 1
ATOM 874 C CA . ARG A 1 114 ? -10.992 -21.234 6.465 1 97.06 114 ARG A CA 1
ATOM 875 C C . ARG A 1 114 ? -10.469 -22.141 5.352 1 97.06 114 ARG A C 1
ATOM 877 O O . ARG A 1 114 ? -10.875 -22.016 4.195 1 97.06 114 ARG A O 1
ATOM 884 N N . PRO A 1 115 ? -9.477 -23.047 5.508 1 98.31 115 PRO A N 1
ATOM 885 C CA . PRO A 1 115 ? -9.023 -23.484 6.832 1 98.31 115 PRO A CA 1
ATOM 886 C C . PRO A 1 115 ? -7.867 -22.656 7.371 1 98.31 115 PRO A C 1
ATOM 888 O O . PRO A 1 115 ? -7.555 -22.719 8.562 1 98.31 115 PRO A O 1
ATOM 891 N N . THR A 1 116 ? -7.133 -21.875 6.539 1 98.31 116 THR A N 1
ATOM 892 C CA . THR A 1 116 ? -5.898 -21.25 7.004 1 98.31 116 THR A CA 1
ATOM 893 C C . THR A 1 116 ? -6.164 -19.828 7.488 1 98.31 116 THR A C 1
ATOM 895 O O . THR A 1 116 ? -5.371 -19.266 8.242 1 98.31 116 THR A O 1
ATOM 898 N N . GLY A 1 117 ? -7.289 -19.25 7.016 1 98.44 117 GLY A N 1
ATOM 899 C CA . GLY A 1 117 ? -7.555 -17.859 7.336 1 98.44 117 GLY A CA 1
ATOM 900 C C . GLY A 1 117 ? -6.621 -16.891 6.625 1 98.44 117 GLY A C 1
ATOM 901 O O . GLY A 1 117 ? -6.598 -15.703 6.938 1 98.44 117 GLY A O 1
ATOM 902 N N . GLU A 1 118 ? -5.863 -17.391 5.672 1 98.5 118 GLU A N 1
ATOM 903 C CA . GLU A 1 118 ? -4.883 -16.578 4.957 1 98.5 118 GLU A CA 1
ATOM 904 C C . GLU A 1 118 ? -5.332 -16.312 3.523 1 98.5 118 GLU A C 1
ATOM 906 O O . GLU A 1 118 ? -6.012 -17.141 2.912 1 98.5 118 GLU A O 1
ATOM 911 N N . ARG A 1 119 ? -5.055 -15.148 3.062 1 98.56 119 ARG A N 1
ATOM 912 C CA . ARG A 1 119 ? -5.258 -14.781 1.663 1 98.56 119 ARG A CA 1
ATOM 913 C C . ARG A 1 119 ? -3.932 -14.445 0.989 1 98.56 119 ARG A C 1
ATOM 915 O O . ARG A 1 119 ? -3.412 -13.344 1.146 1 98.56 119 ARG A O 1
ATOM 922 N N . TYR A 1 120 ? -3.371 -15.438 0.309 1 98.81 120 TYR A N 1
ATOM 923 C CA . TYR A 1 120 ? -2.258 -15.156 -0.591 1 98.81 120 TYR A CA 1
ATOM 924 C C . TYR A 1 120 ? -2.742 -14.453 -1.853 1 98.81 120 TYR A C 1
ATOM 926 O O . TYR A 1 120 ? -3.369 -15.07 -2.715 1 98.81 120 TYR A O 1
ATOM 934 N N . CYS A 1 121 ? -2.49 -13.234 -1.994 1 98.44 121 CYS A N 1
ATOM 935 C CA . CYS A 1 121 ? -2.896 -12.391 -3.115 1 98.44 121 CYS A CA 1
ATOM 936 C C . CYS A 1 121 ? -1.746 -12.203 -4.098 1 98.44 121 CYS A C 1
ATOM 938 O O . CYS A 1 121 ? -0.766 -11.523 -3.785 1 98.44 121 CYS A O 1
ATOM 940 N N . ILE A 1 122 ? -1.877 -12.789 -5.207 1 98.88 122 ILE A N 1
ATOM 941 C CA . ILE A 1 122 ? -0.71 -13.055 -6.043 1 98.88 122 ILE A CA 1
ATOM 942 C C . ILE A 1 122 ? -0.868 -12.336 -7.383 1 98.88 122 ILE A C 1
ATOM 944 O O . ILE A 1 122 ? -1.948 -12.352 -7.98 1 98.88 122 ILE A O 1
ATOM 948 N N . ASN A 1 123 ? 0.213 -11.672 -7.82 1 98.81 123 ASN A N 1
ATOM 949 C CA . ASN A 1 123 ? 0.22 -11.141 -9.18 1 98.81 123 ASN A CA 1
ATOM 950 C C . ASN A 1 123 ? 0.06 -12.25 -10.211 1 98.81 123 ASN A C 1
ATOM 952 O O . ASN A 1 123 ? 0.853 -13.188 -10.25 1 98.81 123 ASN A O 1
ATOM 956 N N . GLY A 1 124 ? -0.877 -12.07 -11.086 1 98.75 124 GLY A N 1
ATOM 957 C CA . GLY A 1 124 ? -1.139 -13.094 -12.086 1 98.75 124 GLY A CA 1
ATOM 958 C C . GLY A 1 124 ? 0.023 -13.312 -13.039 1 98.75 124 GLY A C 1
ATOM 959 O O . GLY A 1 124 ? 0.313 -14.445 -13.422 1 98.75 124 GLY A O 1
ATOM 960 N N . VAL A 1 125 ? 0.736 -12.266 -13.406 1 98.56 125 VAL A N 1
ATOM 961 C CA . VAL A 1 125 ? 1.812 -12.344 -14.391 1 98.56 125 VAL A CA 1
ATOM 962 C C . VAL A 1 125 ? 2.977 -13.148 -13.812 1 98.56 125 VAL A C 1
ATOM 964 O O . VAL A 1 125 ? 3.869 -13.578 -14.547 1 98.56 125 VAL A O 1
ATOM 967 N N . ALA A 1 126 ? 2.984 -13.336 -12.508 1 98.75 126 ALA A N 1
ATOM 968 C CA . ALA A 1 126 ? 4.043 -14.102 -11.859 1 98.75 126 ALA A CA 1
ATOM 969 C C . ALA A 1 126 ? 3.734 -15.602 -11.891 1 98.75 126 ALA A C 1
ATOM 971 O O . ALA A 1 126 ? 4.535 -16.406 -11.422 1 98.75 126 ALA A O 1
ATOM 972 N N . LEU A 1 127 ? 2.635 -15.945 -12.477 1 98.69 127 LEU A N 1
ATOM 973 C CA . LEU A 1 127 ? 2.168 -17.328 -12.477 1 98.69 127 LEU A CA 1
ATOM 974 C C . LEU A 1 127 ? 2.002 -17.844 -13.898 1 98.69 127 LEU A C 1
ATOM 976 O O . LEU A 1 127 ? 1.732 -17.078 -14.82 1 98.69 127 LEU A O 1
ATOM 980 N N . ILE A 1 128 ? 2.229 -19.172 -14 1 98 128 ILE A N 1
ATOM 981 C CA . ILE A 1 128 ? 1.796 -19.922 -15.164 1 98 128 ILE A CA 1
ATOM 982 C C . ILE A 1 128 ? 0.761 -20.969 -14.742 1 98 128 ILE A C 1
ATOM 984 O O . ILE A 1 128 ? 1.035 -21.812 -13.891 1 98 128 ILE A O 1
ATOM 988 N N . PHE A 1 129 ? -0.415 -20.828 -15.32 1 98.75 129 PHE A N 1
ATOM 989 C CA . PHE A 1 129 ? -1.446 -21.812 -15.047 1 98.75 129 PHE A CA 1
ATOM 990 C C . PHE A 1 129 ? -1.339 -22.984 -16.016 1 98.75 129 PHE A C 1
ATOM 992 O O . PHE A 1 129 ? -1.181 -22.781 -17.219 1 98.75 129 PHE A O 1
ATOM 999 N N . VAL A 1 130 ? -1.41 -24.188 -15.5 1 98.44 130 VAL A N 1
ATOM 1000 C CA . VAL A 1 130 ? -1.444 -25.422 -16.281 1 98.44 130 VAL A CA 1
ATOM 1001 C C . VAL A 1 130 ? -2.67 -26.25 -15.898 1 98.44 130 VAL A C 1
ATOM 1003 O O . VAL A 1 130 ? -2.803 -26.672 -14.75 1 98.44 130 VAL A O 1
ATOM 1006 N N . PRO A 1 131 ? -3.574 -26.484 -16.906 1 98.38 131 PRO A N 1
ATOM 1007 C CA . PRO A 1 131 ? -4.746 -27.312 -16.594 1 98.38 131 PRO A CA 1
ATOM 1008 C C . PRO A 1 131 ? -4.371 -28.703 -16.094 1 98.38 131 PRO A C 1
ATOM 1010 O O . PRO A 1 131 ? -3.32 -29.234 -16.453 1 98.38 131 PRO A O 1
ATOM 1013 N N . GLN A 1 132 ? -5.332 -29.219 -15.273 1 97.88 132 GLN A N 1
ATOM 1014 C CA . GLN A 1 132 ? -5.121 -30.562 -14.75 1 97.88 132 GLN A CA 1
ATOM 1015 C C . GLN A 1 132 ? -4.879 -31.562 -15.875 1 97.88 132 GLN A C 1
ATOM 1017 O O . GLN A 1 132 ? -5.586 -31.547 -16.891 1 97.88 132 GLN A O 1
ATOM 1022 N N . GLY A 1 133 ? -3.859 -32.344 -15.664 1 96 133 GLY A N 1
ATOM 1023 C CA . GLY A 1 133 ? -3.561 -33.375 -16.641 1 96 133 GLY A CA 1
ATOM 1024 C C . GLY A 1 133 ? -2.533 -32.969 -17.672 1 96 133 GLY A C 1
ATOM 1025 O O . GLY A 1 133 ? -2.062 -33.781 -18.453 1 96 133 GLY A O 1
ATOM 1026 N N . GLU A 1 134 ? -2.229 -31.719 -17.719 1 96.31 134 GLU A N 1
ATOM 1027 C CA . GLU A 1 134 ? -1.205 -31.219 -18.625 1 96.31 134 GLU A CA 1
ATOM 1028 C C . GLU A 1 134 ? 0.163 -31.172 -17.953 1 96.31 134 GLU A C 1
ATOM 1030 O O . GLU A 1 134 ? 0.253 -31.078 -16.734 1 96.31 134 GLU A O 1
ATOM 1035 N N . PRO A 1 135 ? 1.177 -31.297 -18.719 1 94.19 135 PRO A N 1
ATOM 1036 C CA . PRO A 1 135 ? 2.516 -31.312 -18.125 1 94.19 135 PRO A CA 1
ATOM 1037 C C . PRO A 1 135 ? 2.943 -29.953 -17.594 1 94.19 135 PRO A C 1
ATOM 1039 O O . PRO A 1 135 ? 2.479 -28.922 -18.078 1 94.19 135 PRO A O 1
ATOM 1042 N N . ALA A 1 136 ? 3.846 -30 -16.656 1 92.44 136 ALA A N 1
ATOM 1043 C CA . ALA A 1 136 ? 4.406 -28.766 -16.109 1 92.44 136 ALA A CA 1
ATOM 1044 C C . ALA A 1 136 ? 5.09 -27.938 -17.188 1 92.44 136 ALA A C 1
ATOM 1046 O O . ALA A 1 136 ? 5.59 -28.484 -18.172 1 92.44 136 ALA A O 1
ATOM 1047 N N . PRO A 1 137 ? 5.055 -26.578 -16.938 1 91.25 137 PRO A N 1
ATOM 1048 C CA . PRO A 1 137 ? 5.734 -25.75 -17.938 1 91.25 137 PRO A CA 1
ATOM 1049 C C . PRO A 1 137 ? 7.258 -25.828 -17.844 1 91.25 137 PRO A C 1
ATOM 1051 O O . PRO A 1 137 ? 7.797 -26.031 -16.75 1 91.25 137 PRO A O 1
ATOM 1054 N N . VAL A 1 138 ? 7.895 -25.812 -19 1 82.75 138 VAL A N 1
ATOM 1055 C CA . VAL A 1 138 ? 9.352 -25.75 -19.031 1 82.75 138 VAL A CA 1
ATOM 1056 C C . VAL A 1 138 ? 9.805 -24.359 -19.453 1 82.75 138 VAL A C 1
ATOM 1058 O O . VAL A 1 138 ? 9.461 -23.891 -20.531 1 82.75 138 VAL A O 1
ATOM 1061 N N . ILE A 1 139 ? 10.375 -23.641 -18.5 1 76.12 139 ILE A N 1
ATOM 1062 C CA . ILE A 1 139 ? 10.922 -22.328 -18.828 1 76.12 139 ILE A CA 1
ATOM 1063 C C . ILE A 1 139 ? 12.359 -22.484 -19.328 1 76.12 139 ILE A C 1
ATOM 1065 O O . ILE A 1 139 ? 13.203 -23.062 -18.656 1 76.12 139 ILE A O 1
ATOM 1069 N N . THR A 1 140 ? 12.484 -22.422 -20.672 1 64.25 140 THR A N 1
ATOM 1070 C CA . THR A 1 140 ? 13.797 -22.578 -21.281 1 64.25 140 THR A CA 1
ATOM 1071 C C . THR A 1 140 ? 14.641 -21.328 -21.109 1 64.25 140 THR A C 1
ATOM 1073 O O . THR A 1 140 ? 14.156 -20.219 -21.328 1 64.25 140 THR A O 1
ATOM 1076 N N . GLN A 1 141 ? 15.75 -21.484 -20.391 1 56 141 GLN A N 1
ATOM 1077 C CA . GLN A 1 141 ? 16.734 -20.406 -20.297 1 56 141 GLN A CA 1
ATOM 1078 C C . GLN A 1 141 ? 17.484 -20.234 -21.609 1 56 141 GLN A C 1
ATOM 1080 O O . GLN A 1 141 ? 17.656 -21.188 -22.375 1 56 141 GLN A O 1
ATOM 1085 N N . MET B 1 1 ? -13.219 31.891 11.695 1 29.03 1 MET B N 1
ATOM 1086 C CA . MET B 1 1 ? -12.164 32.125 10.719 1 29.03 1 MET B CA 1
ATOM 1087 C C . MET B 1 1 ? -12.672 31.891 9.297 1 29.03 1 MET B C 1
ATOM 1089 O O . MET B 1 1 ? -13.406 30.938 9.055 1 29.03 1 MET B O 1
ATOM 1093 N N . GLU B 1 2 ? -12.953 32.875 8.484 1 37.22 2 GLU B N 1
ATOM 1094 C CA . GLU B 1 2 ? -13.609 32.906 7.18 1 37.22 2 GLU B CA 1
ATOM 1095 C C . GLU B 1 2 ? -13.062 31.812 6.258 1 37.22 2 GLU B C 1
ATOM 1097 O O . GLU B 1 2 ? -11.844 31.688 6.098 1 37.22 2 GLU B O 1
ATOM 1102 N N . PRO B 1 3 ? -13.469 30.656 6.258 1 45.03 3 PRO B N 1
ATOM 1103 C CA . PRO B 1 3 ? -12.922 29.609 5.391 1 45.03 3 PRO B CA 1
ATOM 1104 C C . PRO B 1 3 ? -12.594 30.125 3.988 1 45.03 3 PRO B C 1
ATOM 1106 O O . PRO B 1 3 ? -12.367 29.328 3.076 1 45.03 3 PRO B O 1
ATOM 1109 N N . ALA B 1 4 ? -12.445 31.547 3.812 1 46.34 4 ALA B N 1
ATOM 1110 C CA . ALA B 1 4 ? -13.234 32.156 2.756 1 46.34 4 ALA B CA 1
ATOM 1111 C C . ALA B 1 4 ? -12.75 31.734 1.376 1 46.34 4 ALA B C 1
ATOM 1113 O O . ALA B 1 4 ? -13.195 32.25 0.357 1 46.34 4 ALA B O 1
ATOM 1114 N N . THR B 1 5 ? -11.406 31.297 1.252 1 59.28 5 THR B N 1
ATOM 1115 C CA . THR B 1 5 ? -10.82 31.453 -0.076 1 59.28 5 THR B CA 1
ATOM 1116 C C . THR B 1 5 ? -11.422 30.453 -1.056 1 59.28 5 THR B C 1
ATOM 1118 O O . THR B 1 5 ? -11.75 29.328 -0.675 1 59.28 5 THR B O 1
ATOM 1121 N N . ASP B 1 6 ? -11.906 30.953 -2.156 1 81.38 6 ASP B N 1
ATOM 1122 C CA . ASP B 1 6 ? -12.406 30.234 -3.316 1 81.38 6 ASP B CA 1
ATOM 1123 C C . ASP B 1 6 ? -11.422 29.141 -3.748 1 81.38 6 ASP B C 1
ATOM 1125 O O . ASP B 1 6 ? -10.289 29.453 -4.133 1 81.38 6 ASP B O 1
ATOM 1129 N N . LEU B 1 7 ? -11.695 27.922 -3.396 1 90.19 7 LEU B N 1
ATOM 1130 C CA . LEU B 1 7 ? -10.859 26.781 -3.781 1 90.19 7 LEU B CA 1
ATOM 1131 C C . LEU B 1 7 ? -10.836 26.625 -5.297 1 90.19 7 LEU B C 1
ATOM 1133 O O . LEU B 1 7 ? -11.828 26.875 -5.973 1 90.19 7 LEU B O 1
ATOM 1137 N N . PRO B 1 8 ? -9.57 26.312 -5.805 1 92.38 8 PRO B N 1
ATOM 1138 C CA . PRO B 1 8 ? -9.555 25.969 -7.23 1 92.38 8 PRO B CA 1
ATOM 1139 C C . PRO B 1 8 ? -10.633 24.953 -7.605 1 92.38 8 PRO B C 1
ATOM 1141 O O . PRO B 1 8 ? -11.039 24.141 -6.777 1 92.38 8 PRO B O 1
ATOM 1144 N N . ARG B 1 9 ? -10.984 25.125 -8.852 1 89.88 9 ARG B N 1
ATOM 1145 C CA . ARG B 1 9 ? -12.094 24.281 -9.281 1 89.88 9 ARG B CA 1
ATOM 1146 C C . ARG B 1 9 ? -11.617 23.203 -10.242 1 89.88 9 ARG B C 1
ATOM 1148 O O . ARG B 1 9 ? -12.312 22.203 -10.461 1 89.88 9 ARG B O 1
ATOM 1155 N N . THR B 1 10 ? -10.445 23.453 -10.828 1 94.69 10 THR B N 1
ATOM 1156 C CA . THR B 1 10 ? -9.945 22.516 -11.828 1 94.69 10 THR B CA 1
ATOM 1157 C C . THR B 1 10 ? -8.547 22.047 -11.469 1 94.69 10 THR B C 1
ATOM 1159 O O . THR B 1 10 ? -7.84 22.688 -10.695 1 94.69 10 THR B O 1
ATOM 1162 N N . ASP B 1 11 ? -8.203 20.891 -12.055 1 95.12 11 ASP B N 1
ATOM 1163 C CA . ASP B 1 11 ? -6.855 20.391 -11.844 1 95.12 11 ASP B CA 1
ATOM 1164 C C . ASP B 1 11 ? -5.809 21.359 -12.375 1 95.12 11 ASP B C 1
ATOM 1166 O O . ASP B 1 11 ? -4.727 21.5 -11.797 1 95.12 11 ASP B O 1
ATOM 1170 N N . ASP B 1 12 ? -6.145 21.969 -13.398 1 95.5 12 ASP B N 1
ATOM 1171 C CA . ASP B 1 12 ? -5.23 22.953 -13.953 1 95.5 12 ASP B CA 1
ATOM 1172 C C . ASP B 1 12 ? -4.965 24.078 -12.945 1 95.5 12 ASP B C 1
ATOM 1174 O O . ASP B 1 12 ? -3.824 24.516 -12.781 1 95.5 12 ASP B O 1
ATOM 1178 N N . GLU B 1 13 ? -5.977 24.562 -12.336 1 95.5 13 GLU B N 1
ATOM 1179 C CA . GLU B 1 13 ? -5.824 25.609 -11.32 1 95.5 13 GLU B CA 1
ATOM 1180 C C . GLU B 1 13 ? -4.996 25.109 -10.141 1 95.5 13 GLU B C 1
ATOM 1182 O O . GLU B 1 13 ? -4.133 25.828 -9.633 1 95.5 13 GLU B O 1
ATOM 1187 N N . TRP B 1 14 ? -5.203 23.859 -9.789 1 96.75 14 TRP B N 1
ATOM 1188 C CA . TRP B 1 14 ? -4.434 23.266 -8.695 1 96.75 14 TRP B CA 1
ATOM 1189 C C . TRP B 1 14 ? -2.961 23.141 -9.078 1 96.75 14 TRP B C 1
ATOM 1191 O O . TRP B 1 14 ? -2.078 23.391 -8.25 1 96.75 14 TRP B O 1
ATOM 1201 N N . GLN B 1 15 ? -2.736 22.781 -10.273 1 96.12 15 GLN B N 1
ATOM 1202 C CA . GLN B 1 15 ? -1.365 22.609 -10.75 1 96.12 15 GLN B CA 1
ATOM 1203 C C . GLN B 1 15 ? -0.605 23.938 -10.719 1 96.12 15 GLN B C 1
ATOM 1205 O O . GLN B 1 15 ? 0.608 23.953 -10.5 1 96.12 15 GLN B O 1
ATOM 1210 N N . LYS B 1 16 ? -1.359 25.047 -10.945 1 94.19 16 LYS B N 1
ATOM 1211 C CA . LYS B 1 16 ? -0.739 26.375 -10.914 1 94.19 16 LYS B CA 1
ATOM 1212 C C . LYS B 1 16 ? -0.452 26.812 -9.484 1 94.19 16 LYS B C 1
ATOM 1214 O O . LYS B 1 16 ? 0.51 27.547 -9.234 1 94.19 16 LYS B O 1
ATOM 1219 N N . LEU B 1 17 ? -1.199 26.344 -8.633 1 93.88 17 LEU B N 1
ATOM 1220 C CA . LEU B 1 17 ? -1.129 26.781 -7.246 1 93.88 17 LEU B CA 1
ATOM 1221 C C . LEU B 1 17 ? -0.114 25.938 -6.469 1 93.88 17 LEU B C 1
ATOM 1223 O O . LEU B 1 17 ? 0.645 26.484 -5.656 1 93.88 17 LEU B O 1
ATOM 1227 N N . LEU B 1 18 ? 0.003 24.672 -6.746 1 96.81 18 LEU B N 1
ATOM 1228 C CA . LEU B 1 18 ? 0.769 23.719 -5.938 1 96.81 18 LEU B CA 1
ATOM 1229 C C . LEU B 1 18 ? 2.123 23.438 -6.578 1 96.81 18 LEU B C 1
ATOM 1231 O O . LEU B 1 18 ? 2.254 23.453 -7.805 1 96.81 18 LEU B O 1
ATOM 1235 N N . LYS B 1 19 ? 3.096 23.172 -5.707 1 96.19 19 LYS B N 1
ATOM 1236 C CA . LYS B 1 19 ? 4.32 22.562 -6.234 1 96.19 19 LYS B CA 1
ATOM 1237 C C . LYS B 1 19 ? 4.039 21.203 -6.863 1 96.19 19 LYS B C 1
ATOM 1239 O O . LYS B 1 19 ? 3.064 20.547 -6.512 1 96.19 19 LYS B O 1
ATOM 1244 N N . PRO B 1 20 ? 4.902 20.703 -7.754 1 97.31 20 PRO B N 1
ATOM 1245 C CA . PRO B 1 20 ? 4.645 19.453 -8.461 1 97.31 20 PRO B CA 1
ATOM 1246 C C . PRO B 1 20 ? 4.426 18.281 -7.508 1 97.31 20 PRO B C 1
ATOM 1248 O O . PRO B 1 20 ? 3.482 17.5 -7.684 1 97.31 20 PRO B O 1
ATOM 1251 N N . GLU B 1 21 ? 5.215 18.141 -6.488 1 97.5 21 GLU B N 1
ATOM 1252 C CA . GLU B 1 21 ? 5.07 17.016 -5.562 1 97.5 21 GLU B CA 1
ATOM 1253 C C . GLU B 1 21 ? 3.809 17.156 -4.719 1 97.5 21 GLU B C 1
ATOM 1255 O O . GLU B 1 21 ? 3.158 16.172 -4.391 1 97.5 21 GLU B O 1
ATOM 1260 N N . GLN B 1 22 ? 3.504 18.359 -4.422 1 98.06 22 GLN B N 1
ATOM 1261 C CA . GLN B 1 22 ? 2.25 18.594 -3.715 1 98.06 22 GLN B CA 1
ATOM 1262 C C . GLN B 1 22 ? 1.051 18.203 -4.57 1 98.06 22 GLN B C 1
ATOM 1264 O O . GLN B 1 22 ? 0.114 17.562 -4.074 1 98.06 22 GLN B O 1
ATOM 1269 N N . PHE B 1 23 ? 1.121 18.625 -5.852 1 98.44 23 PHE B N 1
ATOM 1270 C CA . PHE B 1 23 ? 0.036 18.266 -6.762 1 98.44 23 PHE B CA 1
ATOM 1271 C C . PHE B 1 23 ? -0.102 16.766 -6.879 1 98.44 23 PHE B C 1
ATOM 1273 O O . PHE B 1 23 ? -1.209 16.219 -6.801 1 98.44 23 PHE B O 1
ATOM 1280 N N . ARG B 1 24 ? 0.974 16.062 -7 1 98.31 24 ARG B N 1
ATOM 1281 C CA . ARG B 1 24 ? 0.974 14.602 -7.109 1 98.31 24 ARG B CA 1
ATOM 1282 C C . ARG B 1 24 ? 0.325 13.961 -5.887 1 98.31 24 ARG B C 1
ATOM 1284 O O . ARG B 1 24 ? -0.468 13.023 -6.016 1 98.31 24 ARG B O 1
ATOM 1291 N N . VAL B 1 25 ? 0.621 14.453 -4.75 1 98.44 25 VAL B N 1
ATOM 1292 C CA . VAL B 1 25 ? 0.116 13.852 -3.52 1 98.44 25 VAL B CA 1
ATOM 1293 C C . VAL B 1 25 ? -1.319 14.312 -3.271 1 98.44 25 VAL B C 1
ATOM 1295 O O . VAL B 1 25 ? -2.236 13.492 -3.203 1 98.44 25 VAL B O 1
ATOM 1298 N N . LEU B 1 26 ? -1.595 15.57 -3.26 1 98.62 26 LEU B N 1
ATOM 1299 C CA . LEU B 1 26 ? -2.873 16.125 -2.826 1 98.62 26 LEU B CA 1
ATOM 1300 C C . LEU B 1 26 ? -3.967 15.836 -3.848 1 98.62 26 LEU B C 1
ATOM 1302 O O . LEU B 1 26 ? -5.125 15.625 -3.48 1 98.62 26 LEU B O 1
ATOM 1306 N N . ARG B 1 27 ? -3.598 15.812 -5.145 1 98.38 27 ARG B N 1
ATOM 1307 C CA . ARG B 1 27 ? -4.645 15.789 -6.16 1 98.38 27 ARG B CA 1
ATOM 1308 C C . ARG B 1 27 ? -4.633 14.477 -6.93 1 98.38 27 ARG B C 1
ATOM 1310 O O . ARG B 1 27 ? -5.625 14.102 -7.555 1 98.38 27 ARG B O 1
ATOM 1317 N N . GLN B 1 28 ? -3.465 13.758 -6.863 1 97.5 28 GLN B N 1
ATOM 1318 C CA . GLN B 1 28 ? -3.369 12.516 -7.613 1 97.5 28 GLN B CA 1
ATOM 1319 C C . GLN B 1 28 ? -3.172 11.32 -6.684 1 97.5 28 GLN B C 1
ATOM 1321 O O . GLN B 1 28 ? -2.797 10.234 -7.125 1 97.5 28 GLN B O 1
ATOM 1326 N N . HIS B 1 29 ? -3.328 11.547 -5.406 1 97.12 29 HIS B N 1
ATOM 1327 C CA . HIS B 1 29 ? -3.334 10.5 -4.391 1 97.12 29 HIS B CA 1
ATOM 1328 C C . HIS B 1 29 ? -1.982 9.797 -4.312 1 97.12 29 HIS B C 1
ATOM 1330 O O . HIS B 1 29 ? -1.92 8.586 -4.109 1 97.12 29 HIS B O 1
ATOM 1336 N N . GLY B 1 30 ? -0.946 10.547 -4.504 1 96.31 30 GLY B N 1
ATOM 1337 C CA . GLY B 1 30 ? 0.4 10.008 -4.41 1 96.31 30 GLY B CA 1
ATOM 1338 C C . GLY B 1 30 ? 0.862 9.805 -2.98 1 96.31 30 GLY B C 1
ATOM 1339 O O . GLY B 1 30 ? 0.198 10.242 -2.039 1 96.31 30 GLY B O 1
ATOM 1340 N N . THR B 1 31 ? 1.916 9.094 -2.834 1 96.38 31 THR B N 1
ATOM 1341 C CA . THR B 1 31 ? 2.635 8.906 -1.578 1 96.38 31 THR B CA 1
ATOM 1342 C C . THR B 1 31 ? 4.098 9.32 -1.727 1 96.38 31 THR B C 1
ATOM 1344 O O . THR B 1 31 ? 4.801 8.82 -2.604 1 96.38 31 THR B O 1
ATOM 1347 N N . GLU B 1 32 ? 4.445 10.336 -0.924 1 96.31 32 GLU B N 1
ATOM 1348 C CA . GLU B 1 32 ? 5.859 10.703 -0.975 1 96.31 32 GLU B CA 1
ATOM 1349 C C . GLU B 1 32 ? 6.73 9.609 -0.37 1 96.31 32 GLU B C 1
ATOM 1351 O O . GLU B 1 32 ? 6.262 8.805 0.441 1 96.31 32 GLU B O 1
ATOM 1356 N N . ARG B 1 33 ? 8.023 9.539 -0.795 1 93.81 33 ARG B N 1
ATOM 1357 C CA . ARG B 1 33 ? 8.93 8.516 -0.295 1 93.81 33 ARG B CA 1
ATOM 1358 C C . ARG B 1 33 ? 9.141 8.656 1.21 1 93.81 33 ARG B C 1
ATOM 1360 O O . ARG B 1 33 ? 9.312 9.766 1.718 1 93.81 33 ARG B O 1
ATOM 1367 N N . ALA B 1 34 ? 9.211 7.496 1.848 1 95.75 34 ALA B N 1
ATOM 1368 C CA . ALA B 1 34 ? 9.414 7.504 3.295 1 95.75 34 ALA B CA 1
ATOM 1369 C C . ALA B 1 34 ? 10.727 8.18 3.66 1 95.75 34 ALA B C 1
ATOM 1371 O O . ALA B 1 34 ? 11.75 7.98 2.994 1 95.75 34 ALA B O 1
ATOM 1372 N N . GLY B 1 35 ? 10.648 8.992 4.715 1 96.56 35 GLY B N 1
ATOM 1373 C CA . GLY B 1 35 ? 11.852 9.562 5.297 1 96.56 35 GLY B CA 1
ATOM 1374 C C . GLY B 1 35 ? 12.336 10.805 4.57 1 96.56 35 GLY B C 1
ATOM 1375 O O . GLY B 1 35 ? 13.352 11.391 4.941 1 96.56 35 GLY B O 1
ATOM 1376 N N . THR B 1 36 ? 11.57 11.281 3.576 1 96.62 36 THR B N 1
ATOM 1377 C CA . THR B 1 36 ? 12.078 12.383 2.766 1 96.62 36 THR B CA 1
ATOM 1378 C C . THR B 1 36 ? 11.57 13.727 3.295 1 96.62 36 THR B C 1
ATOM 1380 O O . THR B 1 36 ? 12.188 14.766 3.053 1 96.62 36 THR B O 1
ATOM 1383 N N . SER B 1 37 ? 10.469 13.734 3.934 1 97.19 37 SER B N 1
ATOM 1384 C CA . SER B 1 37 ? 9.961 14.992 4.477 1 97.19 37 SER B CA 1
ATOM 1385 C C . SER B 1 37 ? 10.695 15.375 5.758 1 97.19 37 SER B C 1
ATOM 1387 O O . SER B 1 37 ? 10.836 14.562 6.668 1 97.19 37 SER B O 1
ATOM 1389 N N . PRO B 1 38 ? 11.133 16.594 5.805 1 96.88 38 PRO B N 1
ATOM 1390 C CA . PRO B 1 38 ? 11.719 17.047 7.07 1 96.88 38 PRO B CA 1
ATOM 1391 C C . PRO B 1 38 ? 10.711 17.047 8.219 1 96.88 38 PRO B C 1
ATOM 1393 O O . PRO B 1 38 ? 11.094 17.125 9.383 1 96.88 38 PRO B O 1
ATOM 1396 N N . LEU B 1 39 ? 9.43 16.938 7.922 1 98.44 39 LEU B N 1
ATOM 1397 C CA . LEU B 1 39 ? 8.398 17 8.953 1 98.44 39 LEU B CA 1
ATOM 1398 C C . LEU B 1 39 ? 8.289 15.68 9.703 1 98.44 39 LEU B C 1
ATOM 1400 O O . LEU B 1 39 ? 7.672 15.609 10.766 1 98.44 39 LEU B O 1
ATOM 1404 N N . ASP B 1 40 ? 8.844 14.625 9.148 1 97.75 40 ASP B N 1
ATOM 1405 C CA . ASP B 1 40 ? 8.82 13.336 9.828 1 97.75 40 ASP B CA 1
ATOM 1406 C C . ASP B 1 40 ? 9.445 13.438 11.219 1 97.75 40 ASP B C 1
ATOM 1408 O O . ASP B 1 40 ? 8.891 12.922 12.195 1 97.75 40 ASP B O 1
ATOM 1412 N N . LYS B 1 41 ? 10.477 14.234 11.32 1 97.69 41 LYS B N 1
ATOM 1413 C CA . LYS B 1 41 ? 11.188 14.312 12.586 1 97.69 41 LYS B CA 1
ATOM 1414 C C . LYS B 1 41 ? 11.055 15.703 13.203 1 97.69 41 LYS B C 1
ATOM 1416 O O . LYS B 1 41 ? 11.906 16.125 13.992 1 97.69 41 LYS B O 1
ATOM 1421 N N . ASN B 1 42 ? 10.125 16.422 12.82 1 98.56 42 ASN B N 1
ATOM 1422 C CA . ASN B 1 42 ? 9.828 17.703 13.453 1 98.56 42 ASN B CA 1
ATOM 1423 C C . ASN B 1 42 ? 8.906 17.547 14.656 1 98.56 42 ASN B C 1
ATOM 1425 O O . ASN B 1 42 ? 7.734 17.188 14.5 1 98.56 42 ASN B O 1
ATOM 1429 N N . TYR B 1 43 ? 9.477 17.859 15.906 1 98.25 43 TYR B N 1
ATOM 1430 C CA . TYR B 1 43 ? 8.656 17.719 17.109 1 98.25 43 TYR B CA 1
ATOM 1431 C C . TYR B 1 43 ? 8.57 19.031 17.875 1 98.25 43 TYR B C 1
ATOM 1433 O O . TYR B 1 43 ? 8.281 19.047 19.062 1 98.25 43 TYR B O 1
ATOM 1441 N N . GLN B 1 44 ? 8.852 20.094 17.141 1 98.25 44 GLN B N 1
ATOM 1442 C CA . GLN B 1 44 ? 8.648 21.422 17.703 1 98.25 44 GLN B CA 1
ATOM 1443 C C . GLN B 1 44 ? 7.168 21.703 17.953 1 98.25 44 GLN B C 1
ATOM 1445 O O . GLN B 1 44 ? 6.316 21.266 17.172 1 98.25 44 GLN B O 1
ATOM 1450 N N . PRO B 1 45 ? 6.898 22.422 19.078 1 98.69 45 PRO B N 1
ATOM 1451 C CA . PRO B 1 45 ? 5.504 22.828 19.266 1 98.69 45 PRO B CA 1
ATOM 1452 C C . PRO B 1 45 ? 4.969 23.656 18.094 1 98.69 45 PRO B C 1
ATOM 1454 O O . PRO B 1 45 ? 5.648 24.562 17.609 1 98.69 45 PRO B O 1
ATOM 1457 N N . GLY B 1 46 ? 3.809 23.328 17.562 1 98.75 46 GLY B N 1
ATOM 1458 C CA . GLY B 1 46 ? 3.217 24.078 16.469 1 98.75 46 GLY B CA 1
ATOM 1459 C C . GLY B 1 46 ? 2.02 23.375 15.852 1 98.75 46 GLY B C 1
ATOM 1460 O O . GLY B 1 46 ? 1.357 22.562 16.516 1 98.75 46 GLY B O 1
ATOM 1461 N N . SER B 1 47 ? 1.641 23.906 14.672 1 98.75 47 SER B N 1
ATOM 1462 C CA . SER B 1 47 ? 0.438 23.453 13.977 1 98.75 47 SER B CA 1
ATOM 1463 C C . SER B 1 47 ? 0.755 23 12.555 1 98.75 47 SER B C 1
ATOM 1465 O O . SER B 1 47 ? 1.699 23.5 11.938 1 98.75 47 SER B O 1
ATOM 1467 N N . TYR B 1 48 ? -0.005 22.062 12.047 1 98.88 48 TYR B N 1
ATOM 1468 C CA . TYR B 1 48 ? 0.123 21.547 10.688 1 98.88 48 TYR B CA 1
ATOM 1469 C C . TYR B 1 48 ? -1.109 21.875 9.859 1 98.88 48 TYR B C 1
ATOM 1471 O O . TYR B 1 48 ? -2.221 21.469 10.188 1 98.88 48 TYR B O 1
ATOM 1479 N N . TYR B 1 49 ? -0.857 22.609 8.836 1 98.62 49 TYR B N 1
ATOM 1480 C CA . TYR B 1 49 ? -1.924 23.078 7.965 1 98.62 49 TYR B CA 1
ATOM 1481 C C . TYR B 1 49 ? -1.909 22.344 6.633 1 98.62 49 TYR B C 1
ATOM 1483 O O . TYR B 1 49 ? -0.863 21.859 6.195 1 98.62 49 TYR B O 1
ATOM 1491 N N . CYS B 1 50 ? -3.098 22.266 6.008 1 98.38 50 CYS B N 1
ATOM 1492 C CA . CYS B 1 50 ? -3.199 21.719 4.66 1 98.38 50 CYS B CA 1
ATOM 1493 C C . CYS B 1 50 ? -2.426 22.562 3.662 1 98.38 50 CYS B C 1
ATOM 1495 O O . CYS B 1 50 ? -2.65 23.766 3.561 1 98.38 50 CYS B O 1
ATOM 1497 N N . ALA B 1 51 ? -1.586 21.922 2.912 1 97.81 51 ALA B N 1
ATOM 1498 C CA . ALA B 1 51 ? -0.782 22.656 1.938 1 97.81 51 ALA B CA 1
ATOM 1499 C C . ALA B 1 51 ? -1.643 23.156 0.783 1 97.81 51 ALA B C 1
ATOM 1501 O O . ALA B 1 51 ? -1.248 24.078 0.06 1 97.81 51 ALA B O 1
ATOM 1502 N N . GLY B 1 52 ? -2.809 22.578 0.681 1 97.12 52 GLY B N 1
ATOM 1503 C CA . GLY B 1 52 ? -3.676 22.969 -0.419 1 97.12 52 GLY B CA 1
ATOM 1504 C C . GLY B 1 52 ? -4.586 24.125 -0.077 1 97.12 52 GLY B C 1
ATOM 1505 O O . GLY B 1 52 ? -4.898 24.953 -0.939 1 97.12 52 GLY B O 1
ATOM 1506 N N . CYS B 1 53 ? -4.996 24.234 1.216 1 96.19 53 CYS B N 1
ATOM 1507 C CA . CYS B 1 53 ? -6.043 25.203 1.464 1 96.19 53 CYS B CA 1
ATOM 1508 C C . CYS B 1 53 ? -5.852 25.891 2.816 1 96.19 53 CYS B C 1
ATOM 1510 O O . CYS B 1 53 ? -6.73 26.609 3.285 1 96.19 53 CYS B O 1
ATOM 1512 N N . SER B 1 54 ? -4.844 25.625 3.529 1 96.62 54 SER B N 1
ATOM 1513 C CA . SER B 1 54 ? -4.434 26.266 4.773 1 96.62 54 SER B CA 1
ATOM 1514 C C . SER B 1 54 ? -5.371 25.891 5.918 1 96.62 54 SER B C 1
ATOM 1516 O O . SER B 1 54 ? -5.418 26.578 6.938 1 96.62 54 SER B O 1
ATOM 1518 N N . THR B 1 55 ? -6.164 24.875 5.742 1 97.25 55 THR B N 1
ATOM 1519 C CA . THR B 1 55 ? -6.969 24.375 6.848 1 97.25 55 THR B CA 1
ATOM 1520 C C . THR B 1 55 ? -6.082 23.766 7.93 1 97.25 55 THR B C 1
ATOM 1522 O O . THR B 1 55 ? -5.125 23.047 7.625 1 97.25 55 THR B O 1
ATOM 1525 N N . LEU B 1 56 ? -6.395 24.094 9.195 1 98.5 56 LEU B N 1
ATOM 1526 C CA . LEU B 1 56 ? -5.707 23.438 10.305 1 98.5 56 LEU B CA 1
ATOM 1527 C C . LEU B 1 56 ? -6.09 21.969 10.391 1 98.5 56 LEU B C 1
ATOM 1529 O O . LEU B 1 56 ? -7.27 21.625 10.547 1 98.5 56 LEU B O 1
ATOM 1533 N N . LEU B 1 57 ? -5.047 21.078 10.305 1 98.88 57 LEU B N 1
ATOM 1534 C CA . LEU B 1 57 ? -5.344 19.641 10.227 1 98.88 57 LEU B CA 1
ATOM 1535 C C . LEU B 1 57 ? -4.918 18.922 11.5 1 98.88 57 LEU B C 1
ATOM 1537 O O . LEU B 1 57 ? -5.648 18.078 12.008 1 98.88 57 LEU B O 1
ATOM 1541 N N . PHE B 1 58 ? -3.699 19.25 11.93 1 98.88 58 PHE B N 1
ATOM 1542 C CA . PHE B 1 58 ? -3.117 18.578 13.078 1 98.88 58 PHE B CA 1
ATOM 1543 C C . PHE B 1 58 ? -2.369 19.562 13.969 1 98.88 58 PHE B C 1
ATOM 1545 O O . PHE B 1 58 ? -2.037 20.672 13.531 1 98.88 58 PHE B O 1
ATOM 1552 N N . SER B 1 59 ? -2.17 19.156 15.211 1 98.62 59 SER B N 1
ATOM 1553 C CA . SER B 1 59 ? -1.33 19.859 16.172 1 98.62 59 SER B CA 1
ATOM 1554 C C . SER B 1 59 ? -0.129 19.016 16.578 1 98.62 59 SER B C 1
ATOM 1556 O O . SER B 1 5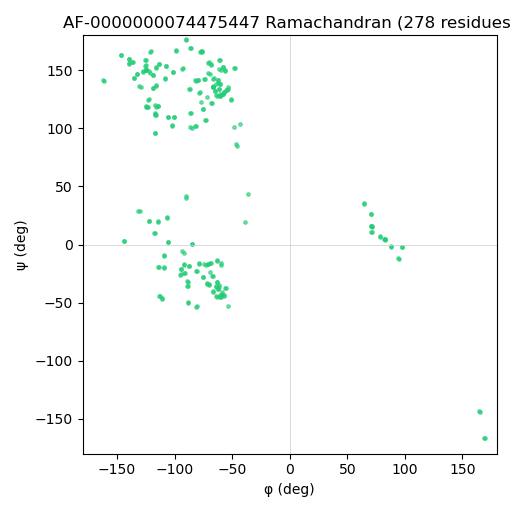9 ? -0.205 17.797 16.594 1 98.62 59 SER B O 1
ATOM 1558 N N . SER B 1 60 ? 0.983 19.703 16.953 1 98.75 60 SER B N 1
ATOM 1559 C CA . SER B 1 60 ? 2.156 19 17.469 1 98.75 60 SER B CA 1
ATOM 1560 C C . SER B 1 60 ? 1.819 18.203 18.719 1 98.75 60 SER B C 1
ATOM 1562 O O . SER B 1 60 ? 2.529 17.25 19.062 1 98.75 60 SER B O 1
ATOM 1564 N N . ASP B 1 61 ? 0.716 18.484 19.328 1 98.5 61 ASP B N 1
ATOM 1565 C CA . ASP B 1 61 ? 0.303 17.812 20.562 1 98.5 61 ASP B CA 1
ATOM 1566 C C . ASP B 1 61 ? -0.029 16.344 20.297 1 98.5 61 ASP B C 1
ATOM 1568 O O . ASP B 1 61 ? 0.041 15.508 21.203 1 98.5 61 ASP B O 1
ATOM 1572 N N . THR B 1 62 ? -0.436 16.047 19.094 1 98.81 62 THR B N 1
ATOM 1573 C CA . THR B 1 62 ? -0.878 14.688 18.797 1 98.81 62 THR B CA 1
ATOM 1574 C C . THR B 1 62 ? 0.161 13.945 17.969 1 98.81 62 THR B C 1
ATOM 1576 O O . THR B 1 62 ? -0.049 12.797 17.578 1 98.81 62 THR B O 1
ATOM 1579 N N . LYS B 1 63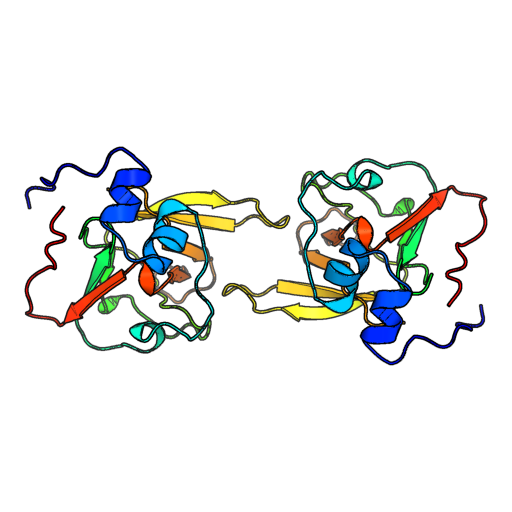 ? 1.307 14.594 17.672 1 98.81 63 LYS B N 1
ATOM 1580 C CA . LYS B 1 63 ? 2.344 13.984 16.844 1 98.81 63 LYS B CA 1
ATOM 1581 C C . LYS B 1 63 ? 3.195 13.016 17.656 1 98.81 63 LYS B C 1
ATOM 1583 O O . LYS B 1 63 ? 3.498 13.273 18.812 1 98.81 63 LYS B O 1
ATOM 1588 N N . PHE B 1 64 ? 3.566 11.93 17.078 1 98.56 64 PHE B N 1
ATOM 1589 C CA . PHE B 1 64 ? 4.449 10.969 17.734 1 98.56 64 PHE B CA 1
ATOM 1590 C C . PHE B 1 64 ? 5.359 10.297 16.719 1 98.56 64 PHE B C 1
ATOM 1592 O O . PHE B 1 64 ? 5.164 10.438 15.508 1 98.56 64 PHE B O 1
ATOM 1599 N N . ASN B 1 65 ? 6.43 9.68 17.188 1 97.81 65 ASN B N 1
ATOM 1600 C CA . ASN B 1 65 ? 7.359 8.938 16.344 1 97.81 65 ASN B CA 1
ATOM 1601 C C . ASN B 1 65 ? 6.848 7.527 16.047 1 97.81 65 ASN B C 1
ATOM 1603 O O . ASN B 1 65 ? 6.922 6.648 16.906 1 97.81 65 ASN B O 1
ATOM 1607 N N . SER B 1 66 ? 6.32 7.359 14.875 1 96.44 66 SER B N 1
ATOM 1608 C CA . SER B 1 66 ? 5.77 6.059 14.516 1 96.44 66 SER B CA 1
ATOM 1609 C C . SER B 1 66 ? 6.84 5.148 13.922 1 96.44 66 SER B C 1
ATOM 1611 O O . SER B 1 66 ? 6.641 3.936 13.812 1 96.44 66 SER B O 1
ATOM 1613 N N . GLY B 1 67 ? 7.949 5.719 13.477 1 95.12 67 GLY B N 1
ATOM 1614 C CA . GLY B 1 67 ? 8.984 4.945 12.812 1 95.12 67 GLY B CA 1
ATOM 1615 C C . GLY B 1 67 ? 8.664 4.621 11.367 1 95.12 67 GLY B C 1
ATOM 1616 O O . GLY B 1 67 ? 9.438 3.955 10.68 1 95.12 67 GLY B O 1
ATOM 1617 N N . SER B 1 68 ? 7.578 5.152 10.812 1 95.19 68 SER B N 1
ATOM 1618 C CA . SER B 1 68 ? 7.113 4.82 9.469 1 95.19 68 SER B CA 1
ATOM 1619 C C . SER B 1 68 ? 7.891 5.594 8.406 1 95.19 68 SER B C 1
ATOM 1621 O O . SER B 1 68 ? 7.945 5.18 7.246 1 95.19 68 SER B O 1
ATOM 1623 N N . GLY B 1 69 ? 8.461 6.707 8.812 1 96.81 69 GLY B N 1
ATOM 1624 C CA . GLY B 1 69 ? 9.117 7.559 7.836 1 96.81 69 GLY B CA 1
ATOM 1625 C C . GLY B 1 69 ? 8.25 8.711 7.359 1 96.81 69 GLY B C 1
ATOM 1626 O O . GLY B 1 69 ? 8.695 9.547 6.566 1 96.81 69 GLY B O 1
ATOM 1627 N N . TRP B 1 70 ? 7.055 8.805 7.812 1 98.19 70 TRP B N 1
ATOM 1628 C CA . TRP B 1 70 ? 6.129 9.898 7.539 1 98.19 70 TRP B CA 1
ATOM 1629 C C . TRP B 1 70 ? 5.613 10.516 8.836 1 98.19 70 TRP B C 1
ATOM 1631 O O . TRP B 1 70 ? 5.535 9.836 9.859 1 98.19 70 TRP B O 1
ATOM 1641 N N . PRO B 1 71 ? 5.266 11.867 8.805 1 98.69 71 PRO B N 1
ATOM 1642 C CA . PRO B 1 71 ? 4.613 12.406 10 1 98.69 71 PRO B CA 1
ATOM 1643 C C . PRO B 1 71 ? 3.379 11.602 10.406 1 98.69 71 PRO B C 1
ATOM 1645 O O . PRO B 1 71 ? 2.562 11.242 9.555 1 98.69 71 PRO B O 1
ATOM 1648 N N . SER B 1 72 ? 3.363 11.352 11.734 1 98.75 72 SER B N 1
ATOM 1649 C CA . SER B 1 72 ? 2.264 10.547 12.258 1 98.75 72 SER B CA 1
ATOM 1650 C C . SER B 1 72 ? 1.608 11.227 13.453 1 98.75 72 SER B C 1
ATOM 1652 O O . SER B 1 72 ? 2.293 11.828 14.289 1 98.75 72 SER B O 1
ATOM 1654 N N . PHE B 1 73 ? 0.329 11.211 13.445 1 98.94 73 PHE B N 1
ATOM 1655 C CA . PHE B 1 73 ? -0.484 11.805 14.508 1 98.94 73 PHE B CA 1
ATOM 1656 C C . PHE B 1 73 ? -1.493 10.797 15.039 1 98.94 73 PHE B C 1
ATOM 1658 O O . PHE B 1 73 ? -1.996 9.953 14.289 1 98.94 73 PHE B O 1
ATOM 1665 N N . TYR B 1 74 ? -1.837 10.875 16.328 1 98.88 74 TYR B N 1
ATOM 1666 C CA . TYR B 1 74 ? -2.824 9.93 16.828 1 98.88 74 TYR B CA 1
ATOM 1667 C C . TYR B 1 74 ? -4.23 10.508 16.734 1 98.88 74 TYR B C 1
ATOM 1669 O O . TYR B 1 74 ? -5.215 9.797 16.969 1 98.88 74 TYR B O 1
ATOM 1677 N N . ALA B 1 75 ? -4.348 11.828 16.359 1 98.81 75 ALA B N 1
ATOM 1678 C CA . ALA B 1 75 ? -5.66 12.445 16.172 1 98.81 75 ALA B CA 1
ATOM 1679 C C . ALA B 1 75 ? -5.551 13.719 15.344 1 98.81 75 ALA B C 1
ATOM 1681 O O . ALA B 1 75 ? -4.617 14.508 15.516 1 98.81 75 ALA B O 1
ATOM 1682 N N . PRO B 1 76 ? -6.52 13.93 14.469 1 98.88 76 PRO B N 1
ATOM 1683 C CA . PRO B 1 76 ? -6.605 15.227 13.805 1 98.88 76 PRO B CA 1
ATOM 1684 C C . PRO B 1 76 ? -7.387 16.266 14.617 1 98.88 76 PRO B C 1
ATOM 1686 O O . PRO B 1 76 ? -7.965 15.922 15.656 1 98.88 76 PRO B O 1
ATOM 1689 N N . VAL B 1 77 ? -7.266 17.5 14.133 1 98.69 77 VAL B N 1
ATOM 1690 C CA . VAL B 1 77 ? -8.234 18.484 14.602 1 98.69 77 VAL B CA 1
ATOM 1691 C C . VAL B 1 77 ? -9.648 18.016 14.281 1 98.69 77 VAL B C 1
ATOM 1693 O O . VAL B 1 77 ? -9.93 17.562 13.172 1 98.69 77 VAL B O 1
ATOM 1696 N N . PRO B 1 78 ? -10.547 18.047 15.328 1 98.25 78 PRO B N 1
ATOM 1697 C CA . PRO B 1 78 ? -11.898 17.562 15.086 1 98.25 78 PRO B CA 1
ATOM 1698 C C . PRO B 1 78 ? -12.547 18.188 13.859 1 98.25 78 PRO B C 1
ATOM 1700 O O . PRO B 1 78 ? -12.539 19.406 13.711 1 98.25 78 PRO B O 1
ATOM 1703 N N . GLY B 1 79 ? -12.984 17.328 12.977 1 98.19 79 GLY B N 1
ATOM 1704 C CA . GLY B 1 79 ? -13.734 17.781 11.82 1 98.19 79 GLY B CA 1
ATOM 1705 C C . GLY B 1 79 ? -12.859 18.156 10.641 1 98.19 79 GLY B C 1
ATOM 1706 O O . GLY B 1 79 ? -13.359 18.422 9.547 1 98.19 79 GLY B O 1
ATOM 1707 N N . ALA B 1 80 ? -11.57 18.109 10.703 1 98.69 80 ALA B N 1
ATOM 1708 C CA . ALA B 1 80 ? -10.664 18.656 9.695 1 98.69 80 ALA B CA 1
ATOM 1709 C C . ALA B 1 80 ? -10.305 17.609 8.656 1 98.69 80 ALA B C 1
ATOM 1711 O O . ALA B 1 80 ? -9.922 17.938 7.527 1 98.69 80 ALA B O 1
ATOM 1712 N N . VAL B 1 81 ? -10.414 16.344 9.078 1 98.81 81 VAL B N 1
ATOM 1713 C CA . VAL B 1 81 ? -9.945 15.25 8.234 1 98.81 81 VAL B CA 1
ATOM 1714 C C . VAL B 1 81 ? -11.086 14.273 7.965 1 98.81 81 VAL B C 1
ATOM 1716 O O . VAL B 1 81 ? -11.797 13.867 8.891 1 98.81 81 VAL B O 1
ATOM 1719 N N . GLY B 1 82 ? -11.32 14.055 6.66 1 98.62 82 GLY B N 1
ATOM 1720 C CA . GLY B 1 82 ? -12.266 13.023 6.262 1 98.62 82 GLY B CA 1
ATOM 1721 C C . GLY B 1 82 ? -11.594 11.719 5.875 1 98.62 82 GLY B C 1
ATOM 1722 O O . GLY B 1 82 ? -10.367 11.648 5.762 1 98.62 82 GLY B O 1
ATOM 1723 N N . SER B 1 83 ? -12.438 10.664 5.77 1 98.44 83 SER B N 1
ATOM 1724 C CA . SER B 1 83 ? -11.883 9.359 5.434 1 98.44 83 SER B CA 1
ATOM 1725 C C . SER B 1 83 ? -12.688 8.688 4.324 1 98.44 83 SER B C 1
ATOM 1727 O O . SER B 1 83 ? -13.883 8.961 4.164 1 98.44 83 SER B O 1
ATOM 1729 N N . THR B 1 84 ? -12.016 7.934 3.488 1 97.69 84 THR B N 1
ATOM 1730 C CA . THR B 1 84 ? -12.609 7.086 2.459 1 97.69 84 THR B CA 1
ATOM 1731 C C . THR B 1 84 ? -11.945 5.711 2.447 1 97.69 84 THR B C 1
ATOM 1733 O O . THR B 1 84 ? -10.742 5.594 2.66 1 97.69 84 THR B O 1
ATOM 1736 N N . GLN B 1 85 ? -12.781 4.68 2.189 1 96.25 85 GLN B N 1
ATOM 17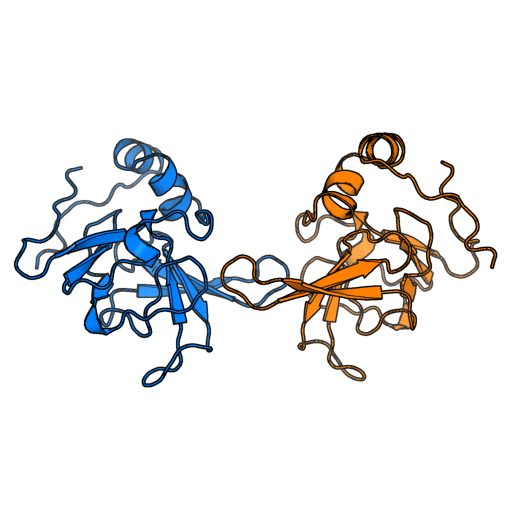37 C CA . GLN B 1 85 ? -12.211 3.346 2.068 1 96.25 85 GLN B CA 1
ATOM 1738 C C . GLN B 1 85 ? -11.289 3.25 0.853 1 96.25 85 GLN B C 1
ATOM 1740 O O . GLN B 1 85 ? -11.625 3.752 -0.223 1 96.25 85 GLN B O 1
ATOM 1745 N N . ASP B 1 86 ? -10.125 2.699 1.061 1 94.5 86 ASP B N 1
ATOM 1746 C CA . ASP B 1 86 ? -9.141 2.432 0.022 1 94.5 86 ASP B CA 1
ATOM 1747 C C . ASP B 1 86 ? -8.875 0.933 -0.112 1 94.5 86 ASP B C 1
ATOM 1749 O O . ASP B 1 86 ? -8.227 0.333 0.746 1 94.5 86 ASP B O 1
ATOM 1753 N N . ASN B 1 87 ? -9.289 0.364 -1.218 1 89.44 87 ASN B N 1
ATOM 1754 C CA . ASN B 1 87 ? -9.133 -1.074 -1.412 1 89.44 87 ASN B CA 1
ATOM 1755 C C . ASN B 1 87 ? -8.031 -1.39 -2.414 1 89.44 87 ASN B C 1
ATOM 1757 O O . ASN B 1 87 ? -8.016 -2.471 -3.006 1 89.44 87 ASN B O 1
ATOM 1761 N N . SER B 1 88 ? -7.195 -0.422 -2.484 1 86.31 88 SER B N 1
ATOM 1762 C CA . SER B 1 88 ? -6.109 -0.617 -3.438 1 86.31 88 SER B CA 1
ATOM 1763 C C . SER B 1 88 ? -5.133 -1.685 -2.953 1 86.31 88 SER B C 1
ATOM 1765 O O . SER B 1 88 ? -5.012 -1.922 -1.75 1 86.31 88 SER B O 1
ATOM 1767 N N . TYR B 1 89 ? -4.5 -2.475 -3.834 1 84.81 89 TYR B N 1
ATOM 1768 C CA . TYR B 1 89 ? -3.414 -3.42 -3.594 1 84.81 89 TYR B CA 1
ATOM 1769 C C . TYR B 1 89 ? -3.912 -4.633 -2.812 1 84.81 89 TYR B C 1
ATOM 1771 O O . TYR B 1 89 ? -3.162 -5.227 -2.035 1 84.81 89 TYR B O 1
ATOM 1779 N N . GLY B 1 90 ? -5.309 -4.875 -3.018 1 85.81 90 GLY B N 1
ATOM 1780 C CA . GLY B 1 90 ? -5.891 -6.043 -2.371 1 85.81 90 GLY B CA 1
ATOM 1781 C C . GLY B 1 90 ? -5.992 -5.898 -0.864 1 85.81 90 GLY B C 1
ATOM 1782 O O . GLY B 1 90 ? -6.137 -6.895 -0.149 1 85.81 90 GLY B O 1
ATOM 1783 N N . MET B 1 91 ? -5.859 -4.715 -0.437 1 88.38 91 MET B N 1
ATOM 1784 C CA . MET B 1 91 ? -5.957 -4.41 0.988 1 88.38 91 MET B CA 1
ATOM 1785 C C . MET B 1 91 ? -7.184 -3.549 1.277 1 88.38 91 MET B C 1
ATOM 1787 O O . MET B 1 91 ? -7.738 -2.93 0.37 1 88.38 91 MET B O 1
ATOM 1791 N N . ARG B 1 92 ? -7.555 -3.703 2.5 1 87.94 92 ARG B N 1
ATOM 1792 C CA . ARG B 1 92 ? -8.555 -2.766 3.002 1 87.94 92 ARG B CA 1
ATOM 1793 C C . ARG B 1 92 ? -7.914 -1.7 3.883 1 87.94 92 ARG B C 1
ATOM 1795 O O . ARG B 1 92 ? -7.527 -1.979 5.02 1 87.94 92 ARG B O 1
ATOM 1802 N N . ARG B 1 93 ? -7.754 -0.555 3.291 1 93.62 93 ARG B N 1
ATOM 1803 C CA . ARG B 1 93 ? -7.16 0.562 4.02 1 93.62 93 ARG B CA 1
ATOM 1804 C C . ARG B 1 93 ? -8.117 1.745 4.086 1 93.62 93 ARG B C 1
ATOM 1806 O O . ARG B 1 93 ? -9.188 1.721 3.469 1 93.62 93 ARG B O 1
ATOM 1813 N N . VAL B 1 94 ? -7.777 2.686 4.957 1 97 94 VAL B N 1
ATOM 1814 C CA . VAL B 1 94 ? -8.586 3.893 5.082 1 97 94 VAL B CA 1
ATOM 1815 C C . VAL B 1 94 ? -7.758 5.113 4.695 1 97 94 VAL B C 1
ATOM 1817 O O . VAL B 1 94 ? -6.797 5.461 5.387 1 97 94 VAL B O 1
ATOM 1820 N N . GLU B 1 95 ? -8.141 5.75 3.578 1 98.19 95 GLU B N 1
ATOM 1821 C CA . GLU B 1 95 ? -7.516 6.992 3.131 1 98.19 95 GLU B CA 1
ATOM 1822 C C . GLU B 1 95 ? -8.109 8.195 3.857 1 98.19 95 GLU B C 1
ATOM 1824 O O . GLU B 1 95 ? -9.32 8.258 4.082 1 98.19 95 GLU B O 1
ATOM 1829 N N . VAL B 1 96 ? -7.203 9.133 4.176 1 98.81 96 VAL B N 1
ATOM 1830 C CA . VAL B 1 96 ? -7.711 10.344 4.812 1 98.81 96 VAL B CA 1
ATOM 1831 C C . VAL B 1 96 ? -7.406 11.555 3.932 1 98.81 96 VAL B C 1
ATOM 1833 O O . VAL B 1 96 ? -6.406 11.57 3.213 1 98.81 96 VAL B O 1
ATOM 1836 N N . HIS B 1 97 ? -8.32 12.547 3.936 1 98.88 97 HIS B N 1
ATOM 1837 C CA . HIS B 1 97 ? -8.219 13.742 3.113 1 98.88 97 HIS B CA 1
ATOM 1838 C C . HIS B 1 97 ? -8.641 14.984 3.893 1 98.88 97 HIS B C 1
ATOM 1840 O O . HIS B 1 97 ? -9.328 14.875 4.91 1 98.88 97 HIS B O 1
ATOM 1846 N N . CYS B 1 98 ? -8.156 16.109 3.479 1 98.69 98 CYS B N 1
ATOM 1847 C CA . CYS B 1 98 ? -8.641 17.375 4.02 1 98.69 98 CYS B CA 1
ATOM 1848 C C . CYS B 1 98 ? -10.133 17.547 3.768 1 98.69 98 CYS B C 1
ATOM 1850 O O . CYS B 1 98 ? -10.586 17.469 2.623 1 98.69 98 CYS B O 1
ATOM 1852 N N . ASN B 1 99 ? -10.836 17.828 4.75 1 98.38 99 ASN B N 1
ATOM 1853 C CA . ASN B 1 99 ? -12.289 17.938 4.613 1 98.38 99 ASN B CA 1
ATOM 1854 C C . ASN B 1 99 ? -12.688 19.203 3.871 1 98.38 99 ASN B C 1
ATOM 1856 O O . ASN B 1 99 ? -13.82 19.312 3.393 1 98.38 99 ASN B O 1
ATOM 1860 N N . THR B 1 100 ? -11.805 20.062 3.809 1 97.12 100 THR B N 1
ATOM 1861 C CA . THR B 1 100 ? -12.125 21.344 3.178 1 97.12 100 THR B CA 1
ATOM 1862 C C . THR B 1 100 ? -11.867 21.281 1.674 1 97.12 100 THR B C 1
ATOM 1864 O O . THR B 1 100 ? -12.773 21.516 0.875 1 97.12 100 THR B O 1
ATOM 1867 N N . CYS B 1 101 ? -10.75 20.828 1.3 1 97.06 101 CYS B N 1
ATOM 1868 C CA . CYS B 1 101 ? -10.43 20.922 -0.122 1 97.06 101 CYS B CA 1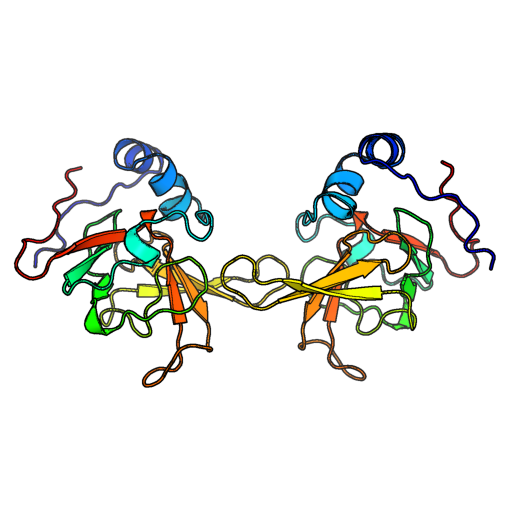
ATOM 1869 C C . CYS B 1 101 ? -10.445 19.547 -0.769 1 97.06 101 CYS B C 1
ATOM 1871 O O . CYS B 1 101 ? -10.305 19.422 -1.986 1 97.06 101 CYS B O 1
ATOM 1873 N N . GLY B 1 102 ? -10.547 18.516 0.044 1 97.94 102 GLY B N 1
ATOM 1874 C CA . GLY B 1 102 ? -10.602 17.156 -0.485 1 97.94 102 GLY B CA 1
ATOM 1875 C C . GLY B 1 102 ? -9.227 16.594 -0.813 1 97.94 102 GLY B C 1
ATOM 1876 O O . GLY B 1 102 ? -9.125 15.484 -1.354 1 97.94 102 GLY B O 1
ATOM 1877 N N . GLY B 1 103 ? -8.219 17.344 -0.5 1 98.44 103 GLY B N 1
ATOM 1878 C CA . GLY B 1 103 ? -6.875 16.891 -0.831 1 98.44 103 GLY B CA 1
ATOM 1879 C C . GLY B 1 103 ? -6.453 15.656 -0.049 1 98.44 103 GLY B C 1
ATOM 1880 O O . GLY B 1 103 ? -6.668 15.578 1.163 1 98.44 103 GLY B O 1
ATOM 1881 N N . HIS B 1 104 ? -5.844 14.688 -0.789 1 98.75 104 HIS B N 1
ATOM 1882 C CA . HIS B 1 104 ? -5.301 13.477 -0.173 1 98.75 104 HIS B CA 1
ATOM 1883 C C . HIS B 1 104 ? -4.195 13.82 0.821 1 98.75 104 HIS B C 1
ATOM 1885 O O . HIS B 1 104 ? -3.316 14.633 0.524 1 98.75 104 HIS B O 1
ATOM 1891 N N . LEU B 1 105 ? -4.258 13.195 1.996 1 98.88 105 LEU B N 1
ATOM 1892 C CA . LEU B 1 105 ? -3.25 13.453 3.02 1 98.88 105 LEU B CA 1
ATOM 1893 C C . LEU B 1 105 ? -2.402 12.211 3.27 1 98.88 105 LEU B C 1
ATOM 1895 O O . LEU B 1 105 ? -1.182 12.305 3.418 1 98.88 105 LEU B O 1
ATOM 1899 N N . GLY B 1 106 ? -3.01 11.133 3.365 1 98.56 106 GLY B N 1
ATOM 1900 C CA . GLY B 1 106 ? -2.383 9.867 3.729 1 98.56 106 GLY B CA 1
ATOM 1901 C C . GLY B 1 106 ? -3.383 8.797 4.125 1 98.56 106 GLY B C 1
ATOM 1902 O O . GLY B 1 106 ? -4.438 8.664 3.498 1 98.56 106 GLY B O 1
ATOM 1903 N N . HIS B 1 107 ? -2.982 8.016 5.086 1 98.44 107 HIS B N 1
ATOM 1904 C CA . HIS B 1 107 ? -3.836 6.93 5.559 1 98.44 107 HIS B CA 1
ATOM 1905 C C . HIS B 1 107 ? -3.84 6.855 7.082 1 98.44 107 HIS B C 1
ATOM 1907 O O . HIS B 1 107 ? -2.951 7.402 7.738 1 98.44 107 HIS B O 1
ATOM 1913 N N . VAL B 1 108 ? -4.918 6.258 7.586 1 98.5 108 VAL B N 1
ATOM 1914 C CA . VAL B 1 108 ? -5.008 6.039 9.023 1 98.5 108 VAL B CA 1
ATOM 1915 C C . VAL B 1 108 ? -5.039 4.539 9.32 1 98.5 108 VAL B C 1
ATOM 1917 O O . VAL B 1 108 ? -5.672 3.771 8.586 1 98.5 108 VAL B O 1
ATOM 1920 N N . PHE B 1 109 ? -4.301 4.082 10.328 1 95.81 109 PHE B N 1
ATOM 1921 C CA . PHE B 1 109 ? -4.164 2.693 10.75 1 95.81 109 PHE B CA 1
ATOM 1922 C C . PHE B 1 109 ? -4.512 2.539 12.227 1 95.81 109 PHE B C 1
ATOM 1924 O O . PHE B 1 109 ? -4.352 3.479 13.008 1 95.81 109 PHE B O 1
ATOM 1931 N N . PRO B 1 110 ? -4.93 1.349 12.57 1 95.81 110 PRO B N 1
ATOM 1932 C CA . PRO B 1 110 ? -5.332 1.126 13.961 1 95.81 110 PRO B CA 1
ATOM 1933 C C . PRO B 1 110 ? -4.176 0.656 14.836 1 95.81 110 PRO B C 1
ATOM 1935 O O . PRO B 1 110 ? -4.363 -0.211 15.695 1 95.81 110 PRO B O 1
ATOM 1938 N N . ASP B 1 111 ? -3.012 1.227 14.625 1 95.31 111 ASP B N 1
ATOM 1939 C CA . ASP B 1 111 ? -1.838 0.756 15.352 1 95.31 111 ASP B CA 1
ATOM 1940 C C . ASP B 1 111 ? -1.089 1.921 16 1 95.31 111 ASP B C 1
ATOM 1942 O O . ASP B 1 111 ? 0.131 1.864 16.172 1 95.31 111 ASP B O 1
ATOM 1946 N N . GLY B 1 112 ? -1.782 2.953 16.328 1 97.19 112 GLY B N 1
ATOM 1947 C CA . GLY B 1 112 ? -1.192 4.094 17.016 1 97.19 112 GLY B CA 1
ATOM 1948 C C . GLY B 1 112 ? -1.251 3.975 18.531 1 97.19 112 GLY B C 1
ATOM 1949 O O . GLY B 1 112 ? -1.703 2.959 19.062 1 97.19 112 GLY B O 1
ATOM 1950 N N . PRO B 1 113 ? -0.676 4.922 19.156 1 98.25 113 PRO B N 1
ATOM 1951 C CA . PRO B 1 113 ? -0.697 4.926 20.625 1 98.25 113 PRO B CA 1
ATOM 1952 C C . PRO B 1 113 ? -2.041 5.371 21.188 1 98.25 113 PRO B C 1
ATOM 1954 O O . PRO B 1 113 ? -2.912 5.828 20.453 1 98.25 113 PRO B O 1
ATOM 1957 N N . ARG B 1 114 ? -2.094 5.043 22.547 1 97 114 ARG B N 1
ATOM 1958 C CA . ARG B 1 114 ? -3.178 5.703 23.266 1 97 114 ARG B CA 1
ATOM 1959 C C . ARG B 1 114 ? -3.092 7.219 23.125 1 97 114 ARG B C 1
ATOM 1961 O O . ARG B 1 114 ? -2.012 7.766 22.891 1 97 114 ARG B O 1
ATOM 1968 N N . PRO B 1 115 ? -4.148 8.031 23.141 1 98.31 115 PRO B N 1
ATOM 1969 C CA . PRO B 1 115 ? -5.461 7.598 23.625 1 98.31 115 PRO B CA 1
ATOM 1970 C C . PRO B 1 115 ? -6.344 7.043 22.5 1 98.31 115 PRO B C 1
ATOM 1972 O O . PRO B 1 115 ? -7.359 6.398 22.781 1 98.31 115 PRO B O 1
ATOM 1975 N N . THR B 1 116 ? -6.062 7.312 21.203 1 98.31 116 THR B N 1
ATOM 1976 C CA . THR B 1 116 ? -7.016 6.973 20.156 1 98.31 116 THR B CA 1
ATOM 1977 C C . THR B 1 116 ? -6.703 5.602 19.562 1 98.31 116 THR B C 1
ATOM 1979 O O . THR B 1 116 ? -7.566 4.973 18.938 1 98.31 116 THR B O 1
ATOM 1982 N N . GLY B 1 117 ? -5.445 5.168 19.734 1 98.44 117 GLY B N 1
ATOM 1983 C CA . GLY B 1 117 ? -5.031 3.928 19.109 1 98.44 117 GLY B CA 1
ATOM 1984 C C . GLY B 1 117 ? -4.898 4.047 17.594 1 98.44 117 GLY B C 1
ATOM 1985 O O . GLY B 1 117 ? -4.73 3.041 16.906 1 98.44 117 GLY B O 1
ATOM 1986 N N . GLU B 1 118 ? -4.957 5.25 17.078 1 98.5 118 GLU B N 1
ATOM 1987 C CA . GLU B 1 118 ? -4.906 5.492 15.641 1 98.5 118 GLU B CA 1
ATOM 1988 C C . GLU B 1 118 ? -3.574 6.113 15.227 1 98.5 118 GLU B C 1
ATOM 1990 O O . GLU B 1 118 ? -2.969 6.859 16 1 98.5 118 GLU B O 1
ATOM 1995 N N . ARG B 1 119 ? -3.1 5.719 14.109 1 98.5 119 ARG B N 1
ATOM 1996 C CA . ARG B 1 119 ? -1.93 6.336 13.492 1 98.5 119 ARG B CA 1
ATOM 1997 C C . ARG B 1 119 ? -2.291 6.977 12.156 1 98.5 119 ARG B C 1
ATOM 1999 O O . ARG B 1 119 ? -2.395 6.289 11.141 1 98.5 119 ARG B O 1
ATOM 2006 N N . TYR B 1 120 ? -2.561 8.273 12.195 1 98.75 120 TYR B N 1
ATOM 2007 C CA . TYR B 1 120 ? -2.646 9.031 10.953 1 98.75 120 TYR B CA 1
ATOM 2008 C C . TYR B 1 120 ? -1.266 9.234 10.344 1 98.75 120 TYR B C 1
ATOM 2010 O O . TYR B 1 120 ? -0.464 10.023 10.852 1 98.75 120 TYR B O 1
ATOM 2018 N N . CYS B 1 121 ? -0.959 8.586 9.32 1 98.44 121 CYS B N 1
ATOM 2019 C CA . CYS B 1 121 ? 0.318 8.633 8.617 1 98.44 121 CYS B CA 1
ATOM 2020 C C . CYS B 1 121 ? 0.229 9.523 7.379 1 98.44 121 CYS B C 1
ATOM 2022 O O . CYS B 1 121 ? -0.434 9.172 6.402 1 98.44 121 CYS B O 1
ATOM 2024 N N . ILE B 1 122 ? 0.856 10.617 7.453 1 98.81 122 ILE B N 1
ATOM 2025 C CA . I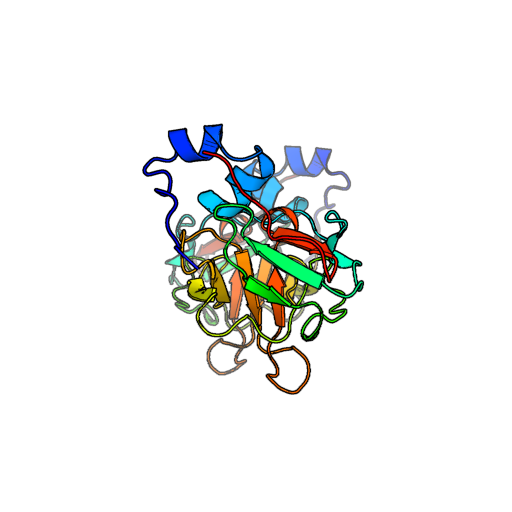LE B 1 122 ? 0.522 11.719 6.559 1 98.81 122 ILE B CA 1
ATOM 2026 C C . ILE B 1 122 ? 1.734 12.078 5.703 1 98.81 122 ILE B C 1
ATOM 2028 O O . ILE B 1 122 ? 2.861 12.133 6.199 1 98.81 122 ILE B O 1
ATOM 2032 N N . ASN B 1 123 ? 1.491 12.266 4.395 1 98.81 123 ASN B N 1
ATOM 2033 C CA . ASN B 1 123 ? 2.543 12.805 3.545 1 98.81 123 ASN B CA 1
ATOM 2034 C C . ASN B 1 123 ? 2.98 14.188 4.008 1 98.81 123 ASN B C 1
ATOM 2036 O O . ASN B 1 123 ? 2.162 15.109 4.102 1 98.81 123 ASN B O 1
ATOM 2040 N N . GLY B 1 124 ? 4.266 14.344 4.184 1 98.75 124 GLY B N 1
ATOM 2041 C CA . GLY B 1 124 ? 4.773 15.617 4.672 1 98.75 124 GLY B CA 1
ATOM 2042 C C . GLY B 1 124 ? 4.527 16.766 3.707 1 98.75 124 GLY B C 1
ATOM 2043 O O . GLY B 1 124 ? 4.223 17.875 4.129 1 98.75 124 GLY B O 1
ATOM 2044 N N . VAL B 1 125 ? 4.598 16.531 2.414 1 98.56 125 VAL B N 1
ATOM 2045 C CA . VAL B 1 125 ? 4.477 17.578 1.405 1 98.56 125 VAL B CA 1
ATOM 2046 C C . VAL B 1 125 ? 3.045 18.109 1.386 1 98.56 125 VAL B C 1
ATOM 2048 O O . VAL B 1 125 ? 2.781 19.172 0.816 1 98.56 125 VAL B O 1
ATOM 2051 N N . ALA B 1 126 ? 2.129 17.375 1.98 1 98.75 126 ALA B N 1
ATOM 2052 C CA . ALA B 1 126 ? 0.733 17.797 2.035 1 98.75 126 ALA B CA 1
ATOM 2053 C C . ALA B 1 126 ? 0.492 18.734 3.217 1 98.75 126 ALA B C 1
ATOM 2055 O O . ALA B 1 126 ? -0.621 19.234 3.406 1 98.75 126 ALA B O 1
ATOM 2056 N N . LEU B 1 127 ? 1.529 19 3.951 1 98.69 127 LEU B N 1
ATOM 2057 C CA . LEU B 1 127 ? 1.409 19.781 5.176 1 98.69 127 LEU B CA 1
ATOM 2058 C C . LEU B 1 127 ? 2.289 21.031 5.109 1 98.69 127 LEU B C 1
ATOM 2060 O O . LEU B 1 127 ? 3.324 21.031 4.441 1 98.69 127 LEU B O 1
ATOM 2064 N N . ILE B 1 128 ? 1.771 22.078 5.785 1 98 128 ILE B N 1
ATOM 2065 C CA . ILE B 1 128 ? 2.59 23.219 6.148 1 98 128 ILE B CA 1
ATOM 2066 C C . ILE B 1 128 ? 2.695 23.328 7.668 1 98 128 ILE B C 1
ATOM 2068 O O . ILE B 1 128 ? 1.68 23.406 8.367 1 98 128 ILE B O 1
ATOM 2072 N N . PHE B 1 129 ? 3.936 23.219 8.141 1 98.75 129 PHE B N 1
ATOM 2073 C CA . PHE B 1 129 ? 4.148 23.391 9.57 1 98.75 129 PHE B CA 1
ATOM 2074 C C . PHE B 1 129 ? 4.34 24.859 9.93 1 98.75 129 PHE B C 1
ATOM 2076 O O . PHE B 1 129 ? 5.094 25.562 9.258 1 98.75 129 PHE B O 1
ATOM 2083 N N . VAL B 1 130 ? 3.674 25.312 10.953 1 98.44 130 VAL B N 1
ATOM 2084 C CA . VAL B 1 130 ? 3.824 26.656 11.508 1 98.44 130 VAL B CA 1
ATOM 2085 C C . VAL B 1 130 ? 4.152 26.562 12.992 1 98.44 130 VAL B C 1
ATOM 2087 O O . VAL B 1 130 ? 3.361 26.047 13.781 1 98.44 130 VAL B O 1
ATOM 2090 N N . PRO B 1 131 ? 5.352 27.094 13.383 1 98.38 131 PRO B N 1
ATOM 2091 C CA . PRO B 1 131 ? 5.695 27.078 14.805 1 98.38 131 PRO B CA 1
ATOM 2092 C C . PRO B 1 131 ? 4.668 27.797 15.672 1 98.38 131 PRO B C 1
ATOM 2094 O O . PRO B 1 131 ? 4.012 28.734 15.203 1 98.38 131 PRO B O 1
ATOM 2097 N N . GLN B 1 132 ? 4.637 27.312 16.938 1 97.88 132 GLN B N 1
ATOM 2098 C CA . GLN B 1 132 ? 3.725 27.938 17.875 1 97.88 132 GLN B CA 1
ATOM 2099 C C . GLN B 1 132 ? 3.979 29.438 17.969 1 97.88 132 GLN B C 1
ATOM 2101 O O . GLN B 1 132 ? 5.129 29.875 18.062 1 97.88 132 GLN B O 1
ATOM 2106 N N . GLY B 1 133 ? 2.891 30.172 17.906 1 96 133 GLY B N 1
ATOM 2107 C CA . GLY B 1 133 ? 2.998 31.609 18.047 1 96 133 GLY B CA 1
ATOM 2108 C C . GLY B 1 133 ? 3.1 32.344 16.719 1 96 133 GLY B C 1
ATOM 2109 O O . GLY B 1 133 ? 3.035 33.562 16.672 1 96 133 GLY B O 1
ATOM 2110 N N . GLU B 1 134 ? 3.318 31.625 15.672 1 96.19 134 GLU B N 1
ATOM 2111 C CA . GLU B 1 134 ? 3.369 32.219 14.336 1 96.19 134 GLU B CA 1
ATOM 2112 C C . GLU B 1 134 ? 2 32.156 13.664 1 96.19 134 GLU B C 1
ATOM 2114 O O . GLU B 1 134 ? 1.169 31.312 13.984 1 96.19 134 GLU B O 1
ATOM 2119 N N . PRO B 1 135 ? 1.767 33.094 12.812 1 94.12 135 PRO B N 1
ATOM 2120 C CA . PRO B 1 135 ? 0.453 33.125 12.172 1 94.12 135 PRO B CA 1
ATOM 2121 C C . PRO B 1 135 ? 0.239 31.984 11.18 1 94.12 135 PRO B C 1
ATOM 2123 O O . PRO B 1 135 ? 1.204 31.469 10.609 1 94.12 135 PRO B O 1
ATOM 2126 N N . ALA B 1 136 ? -1.019 31.688 10.953 1 92.38 136 ALA B N 1
ATOM 2127 C CA . ALA B 1 136 ? -1.373 30.656 9.969 1 92.38 136 ALA B CA 1
ATOM 2128 C C . ALA B 1 136 ? -0.875 31.047 8.578 1 92.38 136 ALA B C 1
ATOM 2130 O O . ALA B 1 136 ? -0.745 32.219 8.266 1 92.38 136 ALA B O 1
ATOM 2131 N N . PRO B 1 137 ? -0.586 29.938 7.785 1 91.25 137 PRO B N 1
ATOM 2132 C CA . PRO B 1 137 ? -0.145 30.25 6.426 1 91.25 137 PRO B CA 1
ATOM 2133 C C . PRO B 1 137 ? -1.287 30.734 5.531 1 91.25 137 PRO B C 1
ATOM 2135 O O . PRO B 1 137 ? -2.438 30.328 5.723 1 91.25 137 PRO B O 1
ATOM 2138 N N . VAL B 1 138 ? -0.966 31.688 4.695 1 82.62 138 VAL B N 1
ATOM 2139 C CA . VAL B 1 138 ? -1.929 32.125 3.691 1 82.62 138 VAL B CA 1
ATOM 2140 C C . VAL B 1 138 ? -1.521 31.609 2.314 1 82.62 138 VAL B C 1
ATOM 2142 O O . VAL B 1 138 ? -0.433 31.922 1.824 1 82.62 138 VAL B O 1
ATOM 2145 N N . ILE B 1 139 ? -2.297 30.656 1.823 1 75.75 139 ILE B N 1
ATOM 2146 C CA . ILE B 1 139 ? -2.045 30.172 0.475 1 75.75 139 ILE B CA 1
ATOM 2147 C C . ILE B 1 139 ? -2.746 31.062 -0.544 1 75.75 139 ILE B C 1
ATOM 2149 O O . ILE B 1 139 ? -3.959 31.266 -0.463 1 75.75 139 ILE B O 1
ATOM 2153 N N . THR B 1 140 ? -1.971 31.953 -1.149 1 64.12 140 THR B N 1
ATOM 2154 C CA . THR B 1 140 ? -2.529 32.875 -2.121 1 64.12 140 THR B CA 1
ATOM 2155 C C . THR B 1 140 ? -2.818 32.188 -3.443 1 64.12 140 THR B C 1
ATOM 2157 O O . THR B 1 140 ? -1.982 31.422 -3.947 1 64.12 140 THR B O 1
ATOM 2160 N N . GLN B 1 141 ? -4.078 32.156 -3.797 1 55.69 141 GLN B N 1
ATOM 2161 C CA . GLN B 1 141 ? -4.465 31.672 -5.117 1 55.69 141 GLN B CA 1
ATOM 2162 C C . GLN B 1 141 ? -4.066 32.656 -6.203 1 55.69 141 GLN B C 1
ATOM 2164 O O . GLN B 1 141 ? -4.004 33.875 -5.953 1 55.69 141 GLN B O 1
#

Foldseek 3Di:
DPLPDDADDDLVVQPVQADPVLSCCFPVVDADDAQPAPVLPDLAFWFKAFPRRLHTWATSVQWDNPVRRATKGLDTDPPQKDWDWDCPPNDTFIWIHGPSRRTTFGTKDQCDDPPNSIIDGGHNSRIDTDHPPDDGDDRDD/DPLPDDADDDLVVQPVQADPVLSCCFPVVDADDAQPAPVLPDLAFWFKAFPRRLHTWATSVQWDNPVRRATKGLDTDPPQKDWDWDCPPNDTFIWIHGPSRRTTFGTKDQCDDPPNSIIDGGHNSRIDIDHPPDDGDDRDD

Secondary structure (DSSP, 8-state):
----S----SHHHHHHHS-HHHHHHHHH---PPTT--GGGG--SSEEEEETTT--EEEEGGGEE--SSSS-EES-PSTTTEEEEEE-GGG--EEEEEETTT--EEEEEES---TTT--EEEE-GGGEEEEETTSPPP----/----S----SHHHHHHHS-HHHHHHHHH---PPTT-SGGGG--SSEEEEETTT--EEEEGGGEE--SSSS-EES-PSTTTEEEEEE-GGG--EEEEEETTT--EEEEEES---TTT--EEEE-GGGEEEEETTSPPP----

Organism: NCBI:txid1188229

pLDDT: mean 94.09, std 11.45, range [28.98, 98.94]